Protein AF-A0A183GW35-F1 (afdb_monomer)

Solvent-accessible surface area (backbone atoms only — not comparable to full-atom values): 14503 Å² total; per-residue (Å²): 86,76,44,45,37,74,60,43,56,63,40,66,44,75,84,44,28,64,59,48,47,54,54,52,71,71,39,96,51,74,48,76,40,85,58,52,76,67,54,54,51,52,53,54,51,49,54,45,71,78,42,98,54,90,81,85,90,84,69,95,50,73,76,47,55,62,48,49,54,55,51,47,47,46,52,50,50,30,51,45,52,34,51,54,53,54,50,28,55,52,51,20,58,54,47,36,46,52,58,49,27,64,80,52,72,64,70,80,73,71,47,61,56,74,66,58,56,52,44,42,63,54,61,69,55,44,48,55,43,48,48,45,57,75,66,62,69,94,64,58,69,68,58,49,69,74,38,63,70,54,57,58,53,49,63,68,60,51,86,44,72,68,56,52,52,52,41,48,52,51,20,53,53,50,21,50,51,41,49,53,54,28,50,60,74,47,69,56,61,58,73,42,98,85,68,43,65,59,65,68,56,44,45,25,52,50,32,58,63,52,46,59,58,54,52,50,47,55,54,13,62,75,62,75,41,37,66,64,58,73,67,35,68,65,50,58,47,55,63,48,48,49,59,49,51,52,51,47,48,56,61,64,67,76,102

Structure (mmCIF, N/CA/C/O backbone):
data_AF-A0A183GW35-F1
#
_entry.id   AF-A0A183GW35-F1
#
loop_
_atom_site.group_PDB
_atom_site.id
_atom_site.type_symbol
_atom_site.label_atom_id
_atom_site.label_alt_id
_atom_site.label_comp_id
_atom_site.label_asym_id
_atom_site.label_entity_id
_atom_site.label_seq_id
_atom_site.pdbx_PDB_ins_code
_atom_site.Cartn_x
_atom_site.Cartn_y
_atom_site.Cartn_z
_atom_site.occupancy
_atom_site.B_iso_or_equiv
_atom_site.auth_seq_id
_atom_site.auth_comp_id
_atom_site.auth_asym_id
_atom_site.auth_atom_id
_atom_site.pdbx_PDB_model_num
ATOM 1 N N . MET A 1 1 ? -18.474 -1.286 37.037 1.00 94.31 1 MET A N 1
ATOM 2 C CA . MET A 1 1 ? -19.347 -0.104 37.210 1.00 94.31 1 MET A CA 1
ATOM 3 C C . MET A 1 1 ? -20.686 -0.371 36.542 1.00 94.31 1 MET A C 1
ATOM 5 O O . MET A 1 1 ? -20.688 -0.976 35.479 1.00 94.31 1 MET A O 1
ATOM 9 N N . VAL A 1 2 ? -21.800 0.041 37.147 1.00 95.19 2 VAL A N 1
ATOM 10 C CA . VAL A 1 2 ? -23.140 -0.059 36.544 1.00 95.19 2 VAL A CA 1
ATOM 11 C C . VAL A 1 2 ? -23.776 1.327 36.572 1.00 95.19 2 VAL A C 1
ATOM 13 O O . VAL A 1 2 ? -23.701 1.993 37.601 1.00 95.19 2 VAL A O 1
ATOM 16 N N . ILE A 1 3 ? -24.369 1.768 35.463 1.00 95.25 3 ILE A N 1
ATOM 17 C CA . ILE A 1 3 ? -25.040 3.069 35.359 1.00 95.25 3 ILE A CA 1
ATOM 18 C C . ILE A 1 3 ? -26.341 2.941 34.561 1.00 95.25 3 ILE A C 1
ATOM 20 O O . ILE A 1 3 ? -26.401 2.238 33.554 1.00 95.25 3 ILE A O 1
ATOM 24 N N . ASP A 1 4 ? -27.405 3.593 35.025 1.00 95.00 4 ASP A N 1
ATOM 25 C CA . ASP A 1 4 ? -28.684 3.639 34.311 1.00 95.00 4 ASP A CA 1
ATOM 26 C C . ASP A 1 4 ? -28.697 4.762 33.269 1.00 95.00 4 ASP A C 1
ATOM 28 O O . ASP A 1 4 ? -28.035 5.785 33.442 1.00 95.00 4 ASP A O 1
ATOM 32 N N . GLY A 1 5 ? -29.499 4.605 32.216 1.00 89.12 5 GLY A N 1
ATOM 33 C CA . GLY A 1 5 ? -29.647 5.590 31.148 1.00 89.12 5 GLY A CA 1
ATOM 34 C C . GLY A 1 5 ? -30.047 6.971 31.669 1.00 89.12 5 GLY A C 1
ATOM 35 O O . GLY A 1 5 ? -29.570 7.972 31.144 1.00 89.12 5 GLY A O 1
ATOM 36 N N . LYS A 1 6 ? -30.846 7.059 32.741 1.00 91.94 6 LYS A N 1
ATOM 37 C CA . LYS A 1 6 ? -31.193 8.350 33.361 1.00 91.94 6 LYS A CA 1
ATOM 38 C C . LYS A 1 6 ? -29.984 9.017 34.021 1.00 91.94 6 LYS A C 1
ATOM 40 O O . LYS A 1 6 ? -29.727 10.191 33.784 1.00 91.94 6 LYS A O 1
ATOM 45 N N . SER A 1 7 ? -29.210 8.263 34.801 1.00 92.25 7 SER A N 1
ATOM 46 C CA . SER A 1 7 ? -27.987 8.755 35.451 1.00 92.25 7 SER A CA 1
ATOM 47 C C . SER A 1 7 ? -26.893 9.099 34.440 1.00 92.25 7 SER A C 1
ATOM 49 O O . SER A 1 7 ? -26.128 10.038 34.643 1.00 92.25 7 SER A O 1
ATOM 51 N N . LEU A 1 8 ? -26.845 8.367 33.328 1.00 91.25 8 LEU A N 1
ATOM 52 C CA . LEU A 1 8 ? -25.872 8.569 32.267 1.00 91.25 8 LEU A CA 1
ATOM 53 C C . LEU A 1 8 ? -26.024 9.932 31.576 1.00 91.25 8 LEU A C 1
ATOM 55 O O . LEU A 1 8 ? -25.012 10.517 31.210 1.00 91.25 8 LEU A O 1
ATOM 59 N N . VAL A 1 9 ? -27.245 10.476 31.460 1.00 88.94 9 VAL A N 1
ATOM 60 C CA . VAL A 1 9 ? -27.459 11.843 30.935 1.00 88.94 9 VAL A CA 1
ATOM 61 C C . VAL A 1 9 ? -26.651 12.857 31.739 1.00 88.94 9 VAL A C 1
ATOM 63 O O . VAL A 1 9 ? -25.980 13.708 31.172 1.00 88.94 9 VAL A O 1
ATOM 66 N N . HIS A 1 10 ? -26.667 12.740 33.065 1.00 90.44 10 HIS A N 1
ATOM 67 C CA . HIS A 1 10 ? -25.940 13.659 33.936 1.00 90.44 10 HIS A CA 1
ATOM 68 C C . HIS A 1 10 ? -24.426 13.428 33.892 1.00 90.44 10 HIS A C 1
ATOM 70 O O . HIS A 1 10 ? -23.658 14.376 34.013 1.00 90.44 10 HIS A O 1
ATOM 76 N N . ALA A 1 11 ? -23.994 12.182 33.689 1.00 89.69 11 ALA A N 1
ATOM 77 C CA . ALA A 1 11 ? -22.578 11.838 33.591 1.00 89.69 11 ALA A CA 1
ATOM 78 C C . ALA A 1 11 ? -21.941 12.257 32.251 1.00 89.69 11 ALA A C 1
ATOM 80 O O . ALA A 1 11 ? -20.739 12.502 32.200 1.00 89.69 11 ALA A O 1
ATOM 81 N N . LEU A 1 12 ? -22.728 12.339 31.171 1.00 84.19 12 LEU A N 1
ATOM 82 C CA . LEU A 1 12 ? -22.257 12.704 29.827 1.00 84.19 12 LEU A CA 1
ATOM 83 C C . LEU A 1 12 ? -22.327 14.211 29.524 1.00 84.19 12 LEU A C 1
ATOM 85 O O . LEU A 1 12 ? -21.815 14.643 28.488 1.00 84.19 12 LEU A O 1
ATOM 89 N N . VAL A 1 13 ? -22.920 15.012 30.414 1.00 84.31 13 VAL A N 1
ATOM 90 C CA . VAL A 1 13 ? -23.105 16.461 30.238 1.00 84.31 13 VAL A CA 1
ATOM 91 C C . VAL A 1 13 ? -22.098 17.255 31.077 1.00 84.31 13 VAL A C 1
ATOM 93 O O . VAL A 1 13 ? -21.862 16.959 32.247 1.00 84.31 13 VAL A O 1
ATOM 96 N N . GLY A 1 14 ? -21.532 18.308 30.479 1.00 82.94 14 GLY A N 1
ATOM 97 C CA . GLY A 1 14 ? -20.684 19.284 31.170 1.00 82.94 14 GLY A CA 1
ATOM 98 C C . GLY A 1 14 ? -19.309 18.750 31.588 1.00 82.94 14 GLY A C 1
ATOM 99 O O . GLY A 1 14 ? -18.724 17.893 30.923 1.00 82.94 14 GLY A O 1
ATOM 100 N N . GLU A 1 15 ? -18.788 19.277 32.697 1.00 85.44 15 GLU A N 1
ATOM 101 C CA . GLU A 1 15 ? -17.434 18.992 33.200 1.00 85.44 15 GLU A CA 1
ATOM 102 C C . GLU A 1 15 ? -17.265 17.567 33.745 1.00 85.44 15 GLU A C 1
ATOM 104 O O . GLU A 1 15 ? -16.1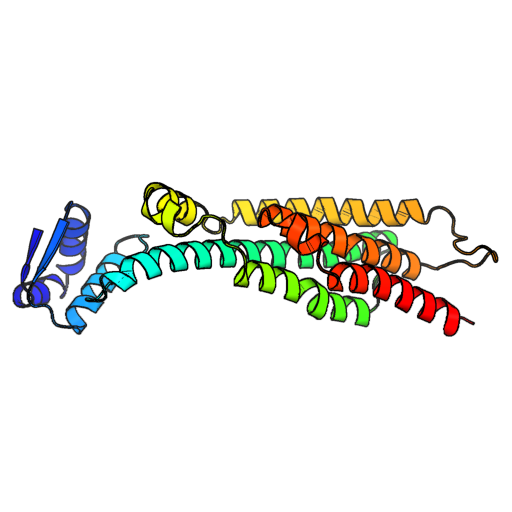46 17.076 33.846 1.00 85.44 15 GLU A O 1
ATOM 109 N N . CYS A 1 16 ? -18.361 16.862 34.041 1.00 85.69 16 CYS A N 1
ATOM 110 C CA . CYS A 1 16 ? -18.335 15.496 34.571 1.00 85.69 16 CYS A CA 1
ATOM 111 C C . CYS A 1 16 ? -17.916 14.445 33.528 1.00 85.69 16 CYS A C 1
ATOM 113 O O . CYS A 1 16 ? -17.430 13.373 33.897 1.00 85.69 16 CYS A O 1
ATOM 115 N N . ARG A 1 17 ? -18.081 14.743 32.232 1.00 88.81 17 ARG A N 1
ATOM 116 C CA . ARG A 1 17 ? -17.827 13.815 31.118 1.00 88.81 17 ARG A CA 1
ATOM 117 C C . ARG A 1 17 ? -16.405 13.222 31.107 1.00 88.81 17 ARG A C 1
ATOM 119 O O . ARG A 1 17 ? -16.296 11.998 31.016 1.00 88.81 17 ARG A O 1
ATOM 126 N N . PRO A 1 18 ? -15.314 14.011 31.206 1.00 88.56 18 PRO A N 1
ATOM 127 C CA . PRO A 1 18 ? -13.958 13.460 31.266 1.00 88.56 18 PRO A CA 1
ATOM 128 C C . PRO A 1 18 ? -13.717 12.594 32.509 1.00 88.56 18 PRO A C 1
ATOM 130 O O . PRO A 1 18 ? -13.170 11.501 32.382 1.00 88.56 18 PRO A O 1
ATOM 133 N N . TYR A 1 19 ? -14.188 13.014 33.688 1.00 91.25 19 TYR A N 1
ATOM 134 C CA . TYR A 1 19 ? -14.026 12.246 34.930 1.00 91.25 19 TYR A CA 1
ATOM 135 C C . TYR A 1 19 ? -14.765 10.907 34.888 1.00 91.25 19 TYR A C 1
ATOM 137 O O . TYR A 1 19 ? -14.223 9.876 35.291 1.00 91.25 19 TYR A O 1
ATOM 145 N N . PHE A 1 20 ? -15.993 10.904 34.361 1.00 92.62 20 PHE A N 1
ATOM 146 C CA . PHE A 1 20 ? -16.753 9.677 34.154 1.00 92.62 20 PHE A CA 1
ATOM 147 C C . PHE A 1 20 ? -16.036 8.738 33.180 1.00 92.62 20 PHE A C 1
ATOM 149 O O . PHE A 1 20 ? -15.934 7.540 33.445 1.00 92.62 20 PHE A O 1
ATOM 156 N N . GLY A 1 21 ? -15.502 9.268 32.078 1.00 90.38 21 GLY A N 1
ATOM 157 C CA . GLY A 1 21 ? -14.771 8.463 31.108 1.00 90.38 21 GLY A CA 1
ATOM 158 C C . GLY A 1 21 ? -13.456 7.892 31.650 1.00 90.38 21 GLY A C 1
ATOM 159 O O . GLY A 1 21 ? -13.177 6.718 31.415 1.00 90.38 21 GLY A O 1
ATOM 160 N N . GLU A 1 22 ? -12.688 8.644 32.443 1.00 91.69 22 GLU A N 1
ATOM 161 C CA . GLU A 1 22 ? -11.504 8.106 33.130 1.00 91.69 22 GLU A CA 1
ATOM 162 C C . GLU A 1 22 ? -11.864 6.996 34.121 1.00 91.69 22 GLU A C 1
ATOM 164 O O . GLU A 1 22 ? -11.213 5.948 34.152 1.00 91.69 22 GLU A O 1
ATOM 169 N N . LEU A 1 23 ? -12.921 7.193 34.914 1.00 92.62 23 LEU A N 1
ATOM 170 C CA . LEU A 1 23 ? -13.410 6.173 35.836 1.00 92.62 23 LEU A CA 1
ATOM 171 C C . LEU A 1 23 ? -13.856 4.915 35.076 1.00 92.62 23 LEU A C 1
ATOM 173 O O . LEU A 1 23 ? -13.536 3.798 35.488 1.00 92.62 23 LEU A O 1
ATOM 177 N N . ALA A 1 24 ? -14.547 5.091 33.947 1.00 92.00 24 ALA A N 1
ATOM 178 C CA . ALA A 1 24 ? -14.975 4.003 33.076 1.00 92.00 24 ALA A CA 1
ATOM 179 C C . ALA A 1 24 ? -13.783 3.221 32.502 1.00 92.00 24 ALA A C 1
ATOM 181 O O . ALA A 1 24 ? -13.814 1.993 32.517 1.00 92.00 24 ALA A O 1
ATOM 182 N N . LEU A 1 25 ? -12.723 3.908 32.059 1.00 90.12 25 LEU A N 1
ATOM 183 C CA . LEU A 1 25 ? -11.511 3.292 31.502 1.00 90.12 25 LEU A CA 1
ATOM 184 C C . LEU A 1 25 ? -10.675 2.540 32.548 1.00 90.12 25 LEU A C 1
ATOM 186 O O . LEU A 1 25 ? -9.994 1.574 32.211 1.00 90.12 25 LEU A O 1
ATOM 190 N N . ARG A 1 26 ? -10.739 2.941 33.823 1.00 92.19 26 ARG A N 1
ATOM 191 C CA . ARG A 1 26 ? -10.091 2.212 34.930 1.00 92.19 26 ARG A CA 1
ATOM 192 C C . ARG A 1 26 ? -10.879 0.979 35.374 1.00 92.19 26 ARG A C 1
ATOM 194 O O . ARG A 1 26 ? -10.327 0.091 36.023 1.00 92.19 26 ARG A O 1
ATOM 201 N N . CYS A 1 27 ? -12.171 0.912 35.059 1.00 92.81 27 CYS A N 1
ATOM 202 C CA . CYS A 1 27 ? -13.009 -0.223 35.417 1.00 92.81 27 CYS A CA 1
ATOM 203 C C . CYS A 1 27 ? -12.741 -1.420 34.497 1.00 92.81 27 CYS A C 1
ATOM 205 O O . CYS A 1 27 ? -12.774 -1.302 33.278 1.00 92.81 27 CYS A O 1
ATOM 207 N N . ARG A 1 28 ? -12.609 -2.621 35.076 1.00 92.56 28 ARG A N 1
ATOM 208 C CA . ARG A 1 28 ? -12.498 -3.872 34.299 1.00 92.56 28 ARG A CA 1
ATOM 209 C C . ARG A 1 28 ? -13.748 -4.170 33.455 1.00 92.56 28 ARG A C 1
ATOM 211 O O . ARG A 1 28 ? -13.646 -4.823 32.424 1.00 92.56 28 ARG A O 1
ATOM 218 N N . ALA A 1 29 ? -14.920 -3.725 33.912 1.00 93.19 29 ALA A N 1
ATOM 219 C CA . ALA A 1 29 ? -16.188 -3.849 33.198 1.00 93.19 29 ALA A CA 1
ATOM 220 C C . ALA A 1 29 ? -17.136 -2.692 33.556 1.00 93.19 29 ALA A C 1
ATOM 222 O O . ALA A 1 29 ? -17.233 -2.286 34.725 1.00 93.19 29 ALA A O 1
ATOM 223 N N . VAL A 1 30 ? -17.866 -2.194 32.556 1.00 93.69 30 VAL A N 1
ATOM 224 C CA . VAL A 1 30 ? -18.886 -1.146 32.690 1.00 93.69 30 VAL A CA 1
ATOM 225 C C . VAL A 1 30 ? -20.177 -1.627 32.037 1.00 93.69 30 VAL A C 1
ATOM 227 O O . VAL A 1 30 ? -20.160 -2.070 30.893 1.00 93.69 30 VAL A O 1
ATOM 230 N N . VAL A 1 31 ? -21.291 -1.543 32.760 1.00 93.81 31 VAL A N 1
ATOM 231 C CA . VAL A 1 31 ? -22.620 -1.921 32.272 1.00 93.81 31 VAL A CA 1
ATOM 232 C C . VAL A 1 31 ? -23.506 -0.685 32.278 1.00 93.81 31 VAL A C 1
ATOM 234 O O . VAL A 1 31 ? -23.753 -0.101 33.332 1.00 93.81 31 VAL A O 1
ATOM 237 N N . CYS A 1 32 ? -23.993 -0.296 31.106 1.00 90.88 32 CYS A N 1
ATOM 238 C CA . CYS A 1 32 ? -24.949 0.794 30.973 1.00 90.88 32 CYS A CA 1
ATOM 239 C C . CYS A 1 32 ? -26.328 0.221 30.629 1.00 90.88 32 CYS A C 1
ATOM 241 O O . CYS A 1 32 ? -26.510 -0.385 29.570 1.00 90.88 32 CYS A O 1
ATOM 243 N N . CYS A 1 33 ? -27.300 0.403 31.516 1.00 91.88 33 CYS A N 1
ATOM 244 C CA . CYS A 1 33 ? -28.637 -0.176 31.394 1.00 91.88 33 CYS A CA 1
ATOM 245 C C . CYS A 1 33 ? -29.641 0.841 30.833 1.00 91.88 33 CYS A C 1
ATOM 247 O O . CYS A 1 33 ? -29.481 2.041 31.026 1.00 91.88 33 CYS A O 1
ATOM 249 N N . ARG A 1 34 ? -30.693 0.359 30.152 1.00 90.06 34 ARG A N 1
ATOM 250 C CA . ARG A 1 34 ? -31.819 1.174 29.632 1.00 90.06 34 ARG A CA 1
ATOM 251 C C . ARG A 1 34 ? -31.400 2.405 28.806 1.00 90.06 34 ARG A C 1
ATOM 253 O O . ARG A 1 34 ? -32.058 3.441 28.853 1.00 90.06 34 ARG A O 1
ATOM 260 N N . MET A 1 35 ? -30.307 2.294 28.053 1.00 83.88 35 MET A N 1
ATOM 261 C CA . MET A 1 35 ? -29.808 3.391 27.222 1.00 83.88 35 MET A CA 1
ATOM 262 C C . MET A 1 35 ? -30.642 3.590 25.956 1.00 83.88 35 MET A C 1
ATOM 264 O O . MET A 1 35 ? -30.976 2.620 25.268 1.00 83.88 35 MET A O 1
ATOM 268 N N . SER A 1 36 ? -30.873 4.850 25.588 1.00 79.19 36 SER A N 1
ATOM 269 C CA . SER A 1 36 ? -31.367 5.204 24.257 1.00 79.19 36 SER A CA 1
ATOM 270 C C . SER A 1 36 ? -30.275 5.004 23.187 1.00 79.19 36 SER A C 1
ATOM 272 O O . SER A 1 36 ? -29.081 5.015 23.508 1.00 79.19 36 SER A O 1
ATOM 274 N N . PRO A 1 37 ? -30.637 4.842 21.899 1.00 72.25 37 PRO A N 1
ATOM 275 C CA . PRO A 1 37 ? -29.657 4.756 20.813 1.00 72.25 37 PR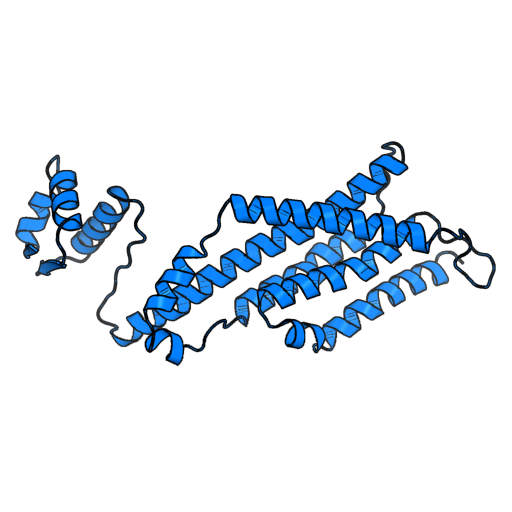O A CA 1
ATOM 276 C C . PRO A 1 37 ? -28.679 5.940 20.776 1.00 72.25 37 PRO A C 1
ATOM 278 O O . PRO A 1 37 ? -27.486 5.739 20.562 1.00 72.25 37 PRO A O 1
ATOM 281 N N . MET A 1 38 ? -29.158 7.156 21.067 1.00 68.19 38 MET A N 1
ATOM 282 C CA . MET A 1 38 ? -28.316 8.357 21.142 1.00 68.19 38 MET A CA 1
ATOM 283 C C . MET A 1 38 ? -27.285 8.266 22.273 1.00 68.19 38 MET A C 1
ATOM 285 O O . MET A 1 38 ? -26.108 8.527 22.053 1.00 68.19 38 MET A O 1
ATOM 289 N N . GLN A 1 39 ? -27.690 7.801 23.457 1.00 78.19 39 GLN A N 1
ATOM 290 C CA . GLN A 1 39 ? -26.775 7.636 24.592 1.00 78.19 39 GLN A CA 1
ATOM 291 C C . GLN A 1 39 ? -25.682 6.600 24.316 1.00 78.19 39 GLN A C 1
ATOM 293 O O . GLN A 1 39 ? -24.533 6.792 24.708 1.00 78.19 39 GLN A O 1
ATOM 298 N N . LYS A 1 40 ? -26.007 5.516 23.596 1.00 80.50 40 LYS A N 1
ATOM 299 C CA . LYS A 1 40 ? -25.004 4.532 23.156 1.00 80.50 40 LYS A CA 1
ATOM 300 C C . LYS A 1 40 ? -23.932 5.188 22.278 1.00 80.50 40 LYS A C 1
ATOM 302 O O . LYS A 1 40 ? -22.747 4.943 22.492 1.00 80.50 40 LYS A O 1
ATOM 307 N N . ALA A 1 41 ? -24.338 6.033 21.327 1.00 73.06 41 ALA A N 1
ATOM 308 C CA . ALA A 1 41 ? -23.413 6.747 20.449 1.00 73.06 41 ALA A CA 1
ATOM 309 C C . ALA A 1 41 ? -22.517 7.732 21.224 1.00 73.06 41 ALA A C 1
ATOM 311 O O . ALA A 1 41 ? -21.309 7.765 20.995 1.00 73.06 41 ALA A O 1
ATOM 312 N N . GLU A 1 42 ? -23.072 8.470 22.188 1.00 80.25 42 GLU A N 1
ATOM 313 C CA . GLU A 1 42 ? -22.300 9.419 23.001 1.00 80.25 42 GLU A CA 1
ATOM 314 C C . GLU A 1 42 ? -21.254 8.744 23.897 1.00 80.25 42 GLU A C 1
ATOM 316 O O . GLU A 1 42 ? -20.149 9.272 24.057 1.00 80.25 42 GLU A O 1
ATOM 321 N N . VAL A 1 43 ? -21.564 7.566 24.452 1.00 86.06 43 VAL A N 1
ATOM 322 C CA . VAL A 1 43 ? -20.596 6.768 25.224 1.00 86.06 43 VAL A CA 1
ATOM 323 C C . VAL A 1 43 ? -19.441 6.320 24.330 1.00 86.06 43 VAL A C 1
ATOM 325 O O . VAL A 1 43 ? -18.280 6.476 24.706 1.00 86.06 43 VAL A O 1
ATOM 328 N N . VAL A 1 44 ? -19.742 5.808 23.133 1.00 83.50 44 VAL A N 1
ATOM 329 C CA . VAL A 1 44 ? -18.722 5.396 22.154 1.00 83.50 44 VAL A CA 1
ATOM 330 C C . VAL A 1 44 ? -17.831 6.578 21.772 1.00 83.50 44 VAL A C 1
ATOM 332 O O . VAL A 1 44 ? -16.606 6.458 21.756 1.00 83.50 44 VAL A O 1
ATOM 335 N N . GLU A 1 45 ? -18.429 7.741 21.516 1.00 81.50 45 GLU A N 1
ATOM 336 C CA . GLU A 1 45 ? -17.694 8.959 21.185 1.00 81.50 45 GLU A CA 1
ATOM 337 C C . GLU A 1 45 ? -16.814 9.443 22.347 1.00 81.50 45 GLU A C 1
ATOM 339 O O . GLU A 1 45 ? -15.666 9.831 22.130 1.00 81.50 45 GLU A O 1
ATOM 344 N N . MET A 1 46 ? -17.323 9.398 23.583 1.00 86.25 46 MET A N 1
ATOM 345 C CA . MET A 1 46 ? -16.570 9.765 24.784 1.00 86.25 46 MET A CA 1
ATOM 346 C C . MET A 1 46 ? -15.321 8.890 24.948 1.00 86.25 46 MET A C 1
ATOM 348 O O . MET A 1 46 ? -14.229 9.423 25.139 1.00 86.25 46 MET A O 1
ATOM 352 N N . VAL A 1 47 ? -15.461 7.566 24.820 1.00 86.31 47 VAL A N 1
ATOM 353 C CA . VAL A 1 47 ? -14.330 6.627 24.928 1.00 86.31 47 VAL A CA 1
ATOM 354 C C . VAL A 1 47 ? -13.308 6.871 23.816 1.00 86.31 47 VAL A C 1
ATOM 356 O O . VAL A 1 47 ? -12.107 6.847 24.073 1.00 86.31 47 VAL A O 1
ATOM 359 N N . ARG A 1 48 ? -13.768 7.179 22.595 1.00 81.75 48 ARG A N 1
ATOM 360 C CA . ARG A 1 48 ? -12.886 7.503 21.464 1.00 81.75 48 ARG A CA 1
ATOM 361 C C . ARG A 1 48 ? -12.114 8.812 21.663 1.00 81.75 48 ARG A C 1
ATOM 363 O O . ARG A 1 48 ? -11.016 8.944 21.142 1.00 81.75 48 ARG A O 1
ATOM 370 N N . LYS A 1 49 ? -12.688 9.799 22.360 1.00 80.81 49 LYS A N 1
ATOM 371 C CA . LYS A 1 49 ? -12.035 11.099 22.606 1.00 80.81 49 LYS A CA 1
ATOM 372 C C . LYS A 1 49 ? -11.026 11.059 23.752 1.00 80.81 49 LYS A C 1
ATOM 374 O O . LYS A 1 49 ? -10.047 11.792 23.704 1.00 80.81 49 LYS A O 1
ATOM 379 N N . LEU A 1 50 ? -11.265 10.236 24.772 1.00 83.38 50 LEU A N 1
ATOM 380 C CA . LEU A 1 50 ? -10.420 10.180 25.971 1.00 83.38 50 LEU A CA 1
ATOM 381 C C . LEU A 1 50 ? -9.196 9.263 25.832 1.00 83.38 50 LEU A C 1
ATOM 383 O O . LEU A 1 50 ? -8.320 9.298 26.690 1.00 83.38 50 LEU A O 1
ATOM 387 N N . GLY A 1 51 ? -9.098 8.463 24.766 1.00 70.88 51 GLY A N 1
ATOM 388 C CA . GLY A 1 51 ? -7.939 7.602 24.535 1.00 70.88 51 GLY A CA 1
ATOM 389 C C . GLY A 1 51 ? -7.691 7.299 23.062 1.00 70.88 51 GLY A C 1
ATOM 390 O O . GLY A 1 51 ? -8.562 7.461 22.216 1.00 70.88 51 GLY A O 1
ATOM 391 N N . SER A 1 52 ? -6.501 6.788 22.749 1.00 67.00 52 SER A N 1
ATOM 392 C CA . SER A 1 52 ? -6.117 6.303 21.414 1.00 67.00 52 SER A CA 1
ATOM 393 C C . SER A 1 52 ? -6.602 4.869 21.146 1.00 67.00 52 SER A C 1
ATOM 395 O O . SER A 1 52 ? -5.932 4.070 20.489 1.00 67.00 52 SER A O 1
ATOM 397 N N . HIS A 1 53 ? -7.765 4.513 21.690 1.00 73.00 53 HIS A N 1
ATOM 398 C CA . HIS A 1 53 ? -8.324 3.170 21.590 1.00 73.00 53 HIS A CA 1
ATOM 399 C C . HIS A 1 53 ? -9.249 3.048 20.377 1.00 73.00 53 HIS A C 1
ATOM 401 O O . HIS A 1 53 ? -10.071 3.921 20.102 1.00 73.00 53 HIS A O 1
ATOM 407 N N . VAL A 1 54 ? -9.156 1.919 19.674 1.00 70.69 54 VAL A N 1
ATOM 408 C CA . VAL A 1 54 ? -10.134 1.545 18.647 1.00 70.69 54 VAL A CA 1
ATOM 409 C C . VAL A 1 54 ? -11.397 1.049 19.357 1.00 70.69 54 VAL A C 1
ATOM 411 O O . VAL A 1 54 ? -11.366 0.014 20.020 1.00 70.69 54 VAL A O 1
ATOM 414 N N . VAL A 1 55 ? -12.499 1.797 19.245 1.00 74.88 55 VAL A N 1
ATOM 415 C CA . VAL A 1 55 ? -13.783 1.483 19.898 1.00 74.88 55 VAL A CA 1
ATOM 416 C C . VAL A 1 55 ? -14.704 0.754 18.921 1.00 74.88 55 VAL A C 1
ATOM 418 O O . VAL A 1 55 ? -14.941 1.236 17.816 1.00 74.88 55 VAL A O 1
ATOM 421 N N . MET A 1 56 ? -15.248 -0.389 19.339 1.00 75.50 56 MET A N 1
ATOM 422 C CA . MET A 1 56 ? -16.225 -1.174 18.580 1.00 75.50 56 MET A CA 1
ATOM 423 C C . MET A 1 56 ? -17.572 -1.158 19.312 1.00 75.50 56 MET A C 1
ATOM 425 O O . MET A 1 56 ? -17.628 -1.447 20.505 1.00 75.50 56 MET A O 1
ATOM 429 N N . ALA A 1 57 ? -18.652 -0.834 18.601 1.00 73.62 57 ALA A N 1
ATOM 430 C CA . ALA A 1 57 ? -20.021 -0.909 19.109 1.00 73.62 57 ALA A CA 1
ATOM 431 C C . ALA A 1 57 ? -20.740 -2.090 18.446 1.00 73.62 57 ALA A C 1
ATOM 433 O O . ALA A 1 57 ? -20.749 -2.176 17.220 1.00 73.62 57 ALA A O 1
ATOM 434 N N . VAL A 1 58 ? -21.333 -2.989 19.240 1.00 73.06 58 VAL A N 1
ATOM 435 C CA . VAL A 1 58 ? -22.005 -4.197 18.733 1.00 73.06 58 VAL A CA 1
ATOM 436 C C . VAL A 1 58 ? -23.451 -4.278 19.245 1.00 73.06 58 VAL A C 1
ATOM 438 O O . VAL A 1 58 ? -23.702 -4.039 20.427 1.00 73.06 58 VAL A O 1
ATOM 441 N N . GLY A 1 59 ? -24.394 -4.565 18.339 1.00 70.69 59 GLY A N 1
ATOM 442 C CA . GLY A 1 59 ? -25.813 -4.863 18.606 1.00 70.69 59 GLY A CA 1
ATOM 443 C C . GLY A 1 59 ? -26.104 -6.370 18.567 1.00 70.69 59 GLY A C 1
ATOM 444 O O . GLY A 1 59 ? -25.188 -7.150 18.344 1.00 70.69 59 GLY A O 1
ATOM 445 N N . ASP A 1 60 ? -27.352 -6.788 18.797 1.00 63.91 60 ASP A N 1
ATOM 446 C CA . ASP A 1 60 ? -27.789 -8.167 19.122 1.00 63.91 60 ASP A CA 1
ATOM 447 C C . ASP A 1 60 ? -27.603 -9.253 18.040 1.00 63.91 60 ASP A C 1
ATOM 449 O O . ASP A 1 60 ? -28.053 -10.386 18.205 1.00 63.91 60 ASP A O 1
ATOM 453 N N . GLY A 1 61 ? -26.833 -8.976 16.995 1.00 53.78 61 GLY A N 1
ATOM 454 C CA . GLY A 1 61 ? -26.265 -9.997 16.127 1.00 53.78 61 GLY A CA 1
ATOM 455 C C . GLY A 1 61 ? -25.078 -10.694 16.794 1.00 53.78 61 GLY A C 1
ATOM 456 O O . GLY A 1 61 ? -23.926 -10.423 16.466 1.00 53.78 61 GLY A O 1
ATOM 457 N N . ALA A 1 62 ? -25.316 -11.610 17.739 1.00 47.81 62 ALA A N 1
ATOM 458 C CA . ALA A 1 62 ? -24.239 -12.377 18.387 1.00 47.81 62 ALA A CA 1
ATOM 459 C C . ALA A 1 62 ? -23.387 -13.190 17.382 1.00 47.81 62 ALA A C 1
ATOM 461 O O . ALA A 1 62 ? -22.196 -13.405 17.609 1.00 47.81 62 ALA A O 1
ATOM 462 N N . ASN A 1 63 ? -23.973 -13.564 16.238 1.00 52.03 63 ASN A N 1
ATOM 463 C CA . ASN A 1 63 ? -23.272 -14.197 15.116 1.00 52.03 63 ASN A CA 1
ATOM 464 C C . ASN A 1 63 ? -22.452 -13.200 14.270 1.00 52.03 63 ASN A C 1
ATOM 466 O O . ASN A 1 63 ? -21.492 -13.600 13.612 1.00 52.03 63 ASN A O 1
ATOM 470 N N . ASP A 1 64 ? -22.763 -11.902 14.336 1.00 53.62 64 ASP A N 1
ATOM 471 C CA . ASP A 1 64 ? -22.060 -10.853 13.593 1.00 53.62 64 ASP A CA 1
ATOM 472 C C . ASP A 1 64 ? -20.784 -10.395 14.307 1.00 53.62 64 ASP A C 1
ATOM 474 O O . ASP A 1 64 ? -19.855 -9.938 13.652 1.00 53.62 64 ASP A O 1
ATOM 478 N N . VAL A 1 65 ? -20.674 -10.560 15.632 1.00 55.94 65 VAL A N 1
ATOM 479 C CA . VAL A 1 65 ? -19.481 -10.154 16.410 1.00 55.94 65 VAL A CA 1
ATOM 480 C C . VAL A 1 65 ? -18.232 -10.899 15.930 1.00 55.94 65 VAL A C 1
ATOM 482 O O . VAL A 1 65 ? -17.209 -10.285 15.623 1.00 55.94 65 VAL A O 1
ATOM 485 N N . ALA A 1 66 ? -18.330 -12.228 15.845 1.00 54.16 66 ALA A N 1
ATOM 486 C CA . ALA A 1 66 ? -17.261 -13.097 15.364 1.00 54.16 66 ALA A CA 1
ATOM 487 C C . ALA A 1 66 ? -16.904 -12.763 13.912 1.00 54.16 66 ALA A C 1
ATOM 489 O O . ALA A 1 66 ? -15.732 -12.622 13.560 1.00 54.16 66 ALA A O 1
ATOM 490 N N . MET A 1 67 ? -17.930 -12.559 13.082 1.00 56.66 67 MET A N 1
ATOM 491 C CA . MET A 1 67 ? -17.766 -12.186 11.685 1.00 56.66 67 MET A CA 1
ATOM 492 C C . MET A 1 67 ? -17.052 -10.833 11.547 1.00 56.66 67 MET A C 1
ATOM 494 O O . MET A 1 67 ? -16.085 -10.741 10.798 1.00 56.66 67 MET A O 1
ATOM 498 N N . ILE A 1 68 ? -17.451 -9.806 12.297 1.00 63.06 68 ILE A N 1
ATOM 499 C CA . ILE A 1 68 ? -16.871 -8.457 12.249 1.00 63.06 68 ILE A CA 1
ATOM 500 C C . ILE A 1 68 ? -15.426 -8.450 12.748 1.00 63.06 68 ILE A C 1
ATOM 502 O O . ILE A 1 68 ? -14.587 -7.776 12.155 1.00 63.06 68 ILE A O 1
ATOM 506 N N . GLN A 1 69 ? -15.096 -9.202 13.800 1.00 64.44 69 GLN A N 1
ATOM 507 C CA . GLN A 1 69 ? -13.713 -9.305 14.277 1.00 64.44 69 GLN A CA 1
ATOM 508 C C . GLN A 1 69 ? -12.822 -9.981 13.235 1.00 64.44 69 GLN A C 1
ATOM 510 O O . GLN A 1 69 ? -11.758 -9.466 12.892 1.00 64.44 69 GLN A O 1
ATOM 515 N N . VAL A 1 70 ? -13.287 -11.098 12.675 1.00 64.38 70 VAL A N 1
ATOM 516 C CA . VAL A 1 70 ? -12.536 -11.855 11.674 1.00 64.38 70 VAL A CA 1
ATOM 517 C C . VAL A 1 70 ? -12.322 -11.031 10.405 1.00 64.38 70 VAL A C 1
ATOM 519 O O . VAL A 1 70 ? -11.189 -10.817 9.974 1.00 64.38 70 VAL A O 1
ATOM 522 N N . HIS A 1 71 ? -13.406 -10.501 9.840 1.00 69.56 71 HIS A N 1
ATOM 523 C CA . HIS A 1 71 ? -13.361 -9.738 8.597 1.00 69.56 71 HIS A CA 1
ATOM 524 C C . HIS A 1 71 ? -12.707 -8.369 8.789 1.00 69.56 71 HIS A C 1
ATOM 526 O O . HIS A 1 71 ? -12.014 -7.899 7.891 1.00 69.56 71 HIS A O 1
ATOM 532 N N . GLY A 1 72 ? -12.866 -7.742 9.957 1.00 71.94 72 GLY A N 1
ATOM 533 C CA . GLY A 1 72 ? -12.224 -6.475 10.296 1.00 71.94 72 GLY A CA 1
ATOM 534 C C . GLY A 1 72 ? -10.704 -6.597 10.382 1.00 71.94 72 GLY A C 1
ATOM 535 O O . GLY A 1 72 ? -9.998 -5.782 9.787 1.00 71.94 72 GLY A O 1
ATOM 536 N N . ALA A 1 73 ? -10.191 -7.641 11.046 1.00 72.19 73 ALA A N 1
ATOM 537 C CA . ALA A 1 73 ? -8.753 -7.913 11.096 1.00 72.19 73 ALA A CA 1
ATOM 538 C C . ALA A 1 73 ? -8.177 -8.202 9.705 1.00 72.19 73 ALA A C 1
ATOM 540 O O . ALA A 1 73 ? -7.145 -7.638 9.341 1.00 72.19 73 ALA A O 1
ATOM 541 N N . TRP A 1 74 ? -8.862 -9.029 8.908 1.00 73.44 74 TRP A N 1
ATOM 542 C CA . TRP A 1 74 ? -8.442 -9.327 7.538 1.00 73.44 74 TRP A CA 1
ATOM 543 C C . TRP A 1 74 ? -8.444 -8.085 6.653 1.00 73.44 74 TRP A C 1
ATOM 545 O O . TRP A 1 74 ? -7.469 -7.832 5.953 1.00 73.44 74 TRP A O 1
ATOM 555 N N . ASN A 1 75 ? -9.510 -7.284 6.695 1.00 75.69 75 ASN A N 1
ATOM 556 C CA . ASN A 1 75 ? -9.618 -6.081 5.878 1.00 75.69 75 ASN A CA 1
ATOM 557 C C . ASN A 1 75 ? -8.541 -5.049 6.236 1.00 75.69 75 ASN A C 1
ATOM 559 O O . ASN A 1 75 ? -7.965 -4.415 5.351 1.00 75.69 75 ASN A O 1
ATOM 563 N N . HIS A 1 76 ? -8.235 -4.907 7.526 1.00 77.88 76 HIS A N 1
ATOM 564 C CA . HIS A 1 76 ? -7.166 -4.032 7.985 1.00 77.88 76 HIS A CA 1
ATOM 565 C C . HIS A 1 76 ? -5.788 -4.501 7.490 1.00 77.88 76 HIS A C 1
ATOM 567 O O . HIS A 1 76 ? -5.069 -3.719 6.873 1.00 77.88 76 HIS A O 1
ATOM 573 N N . ASP A 1 77 ? -5.443 -5.779 7.679 1.00 77.31 77 ASP A N 1
ATOM 574 C CA . ASP A 1 77 ? -4.169 -6.356 7.217 1.00 77.31 77 ASP A CA 1
ATOM 575 C C . ASP A 1 77 ? -3.997 -6.231 5.691 1.00 77.31 77 ASP A C 1
ATOM 577 O O . ASP A 1 77 ? -2.953 -5.789 5.204 1.00 77.31 77 ASP A O 1
ATOM 581 N N . ARG A 1 78 ? -5.063 -6.506 4.930 1.00 77.88 78 ARG A N 1
ATOM 582 C CA . ARG A 1 78 ? -5.101 -6.331 3.470 1.00 77.88 78 ARG A CA 1
ATOM 583 C C . ARG A 1 78 ? -4.883 -4.884 3.055 1.00 77.88 78 ARG A C 1
ATOM 585 O O . ARG A 1 78 ? -4.077 -4.621 2.167 1.00 77.88 78 ARG A O 1
ATOM 592 N N . SER A 1 79 ? -5.570 -3.944 3.705 1.00 78.25 79 SER A N 1
ATOM 593 C CA . SER A 1 79 ? -5.460 -2.518 3.381 1.00 78.25 79 SER A CA 1
ATOM 594 C C . SER A 1 79 ? -4.028 -2.021 3.567 1.00 78.25 79 SER A C 1
ATOM 596 O O . SER A 1 79 ? -3.493 -1.341 2.693 1.00 78.25 79 SER A O 1
ATOM 598 N N . VAL A 1 80 ? -3.371 -2.420 4.660 1.00 79.38 80 VAL A N 1
ATOM 599 C CA . VAL A 1 80 ? -1.975 -2.050 4.934 1.00 79.38 80 VAL A CA 1
ATOM 600 C C . VAL A 1 80 ? -1.032 -2.599 3.857 1.00 79.38 80 VAL A C 1
ATOM 602 O O . VAL A 1 80 ? -0.233 -1.840 3.306 1.00 79.38 80 VAL A O 1
ATOM 605 N N . LYS A 1 81 ? -1.148 -3.884 3.494 1.00 78.06 81 LYS A N 1
ATOM 606 C CA . LYS A 1 81 ? -0.324 -4.508 2.440 1.00 78.06 81 LYS A CA 1
ATOM 607 C C . LYS A 1 81 ? -0.530 -3.851 1.075 1.00 78.06 81 LYS A C 1
ATOM 609 O O . LYS A 1 81 ? 0.442 -3.547 0.386 1.00 78.06 81 LYS A O 1
ATOM 614 N N . VAL A 1 82 ? -1.785 -3.594 0.701 1.00 78.06 82 VAL A N 1
ATOM 615 C CA . VAL A 1 82 ? -2.158 -2.932 -0.558 1.00 78.06 82 VAL A CA 1
ATOM 616 C C . VAL A 1 82 ? -1.532 -1.545 -0.656 1.00 78.06 82 VAL A C 1
ATOM 618 O O . VAL A 1 82 ? -0.945 -1.213 -1.687 1.00 78.06 82 VAL A O 1
ATOM 621 N N . ILE A 1 83 ? -1.605 -0.755 0.417 1.00 80.56 83 ILE A N 1
ATOM 622 C CA . ILE A 1 83 ? -1.020 0.588 0.470 1.00 80.56 83 ILE A CA 1
ATOM 623 C C . ILE A 1 83 ? 0.504 0.513 0.317 1.00 80.56 83 ILE A C 1
ATOM 625 O O . ILE A 1 83 ? 1.061 1.168 -0.566 1.00 80.56 83 ILE A O 1
ATOM 629 N N . LEU A 1 84 ? 1.178 -0.310 1.127 1.00 80.44 84 LEU A N 1
ATOM 630 C CA . LEU A 1 84 ? 2.642 -0.428 1.122 1.00 80.44 84 LEU A CA 1
ATOM 631 C C . LEU A 1 84 ? 3.177 -0.916 -0.228 1.00 80.44 84 LEU A C 1
ATOM 633 O O . LEU A 1 84 ? 4.095 -0.310 -0.783 1.00 80.44 84 LEU A O 1
ATOM 637 N N . TYR A 1 85 ? 2.556 -1.947 -0.802 1.00 79.94 85 TYR A N 1
ATOM 638 C CA . TYR A 1 85 ? 2.908 -2.449 -2.128 1.00 79.94 85 TYR A CA 1
ATOM 639 C C . TYR A 1 85 ? 2.675 -1.399 -3.224 1.00 79.94 85 TYR A C 1
ATOM 641 O O . TYR A 1 85 ? 3.493 -1.250 -4.136 1.00 79.94 85 TYR A O 1
ATOM 649 N N . SER A 1 86 ? 1.578 -0.638 -3.132 1.00 79.38 86 SER A N 1
ATOM 650 C CA . SER A 1 86 ? 1.257 0.402 -4.109 1.00 79.38 86 SER A CA 1
ATOM 651 C C . SER A 1 86 ? 2.260 1.556 -4.101 1.00 79.38 86 SER A C 1
ATOM 653 O O . SER A 1 86 ? 2.626 2.054 -5.163 1.00 79.38 86 SER A O 1
ATOM 655 N N . PHE A 1 87 ? 2.750 1.955 -2.927 1.00 82.81 87 PHE A N 1
ATOM 656 C CA . PHE A 1 87 ? 3.818 2.947 -2.838 1.00 82.81 87 PHE A CA 1
ATOM 657 C C . PHE A 1 87 ? 5.152 2.398 -3.338 1.00 82.81 87 PHE A C 1
ATOM 659 O O . PHE A 1 87 ? 5.790 3.036 -4.171 1.00 82.81 87 PHE A O 1
ATOM 666 N N . TYR A 1 88 ? 5.538 1.199 -2.896 1.00 85.25 88 TYR A N 1
ATOM 667 C CA . TYR A 1 88 ? 6.786 0.551 -3.301 1.00 85.25 88 TYR A CA 1
ATOM 668 C C . TYR A 1 88 ? 6.941 0.479 -4.831 1.00 85.25 88 TYR A C 1
ATOM 670 O O . TYR A 1 88 ? 7.951 0.932 -5.370 1.00 85.25 88 TYR A O 1
ATOM 678 N N . LYS A 1 89 ? 5.927 -0.033 -5.545 1.00 80.38 89 LYS A N 1
ATOM 679 C CA . LYS A 1 89 ? 5.992 -0.228 -7.005 1.00 80.38 89 LYS A CA 1
ATOM 680 C C . LYS A 1 89 ? 6.118 1.107 -7.756 1.00 80.38 89 LYS A C 1
ATOM 682 O O . LYS A 1 89 ? 6.917 1.226 -8.677 1.00 80.38 89 LYS A O 1
ATOM 687 N N . ASN A 1 90 ? 5.367 2.128 -7.338 1.00 84.19 90 ASN A N 1
ATOM 688 C CA . ASN A 1 90 ? 5.354 3.424 -8.009 1.00 84.19 90 ASN A CA 1
ATOM 689 C C . ASN A 1 90 ? 6.682 4.146 -7.783 1.00 84.19 90 ASN A C 1
ATOM 691 O O . ASN A 1 90 ? 7.271 4.660 -8.727 1.00 84.19 90 ASN A O 1
ATOM 695 N N . ILE A 1 91 ? 7.192 4.119 -6.548 1.00 88.12 91 ILE A N 1
ATOM 696 C CA . ILE A 1 91 ? 8.501 4.686 -6.217 1.00 88.12 91 ILE A CA 1
ATOM 697 C C . ILE A 1 91 ? 9.596 3.980 -7.018 1.00 88.12 91 ILE A C 1
ATOM 699 O O . ILE A 1 91 ? 10.423 4.652 -7.621 1.00 88.12 91 ILE A O 1
ATOM 703 N N . CYS A 1 92 ? 9.578 2.648 -7.098 1.00 87.50 92 CYS A N 1
ATOM 704 C CA . CYS A 1 92 ? 10.567 1.902 -7.873 1.00 87.50 92 CYS A CA 1
ATOM 705 C C . CYS A 1 92 ? 10.564 2.302 -9.360 1.00 87.50 92 CYS A C 1
ATOM 707 O O . CYS A 1 92 ? 11.636 2.538 -9.911 1.00 87.50 92 CYS A O 1
ATOM 709 N N . LEU A 1 93 ? 9.388 2.428 -9.993 1.00 85.44 93 LEU A N 1
ATOM 710 C CA . LEU A 1 93 ? 9.271 2.837 -11.400 1.00 85.44 93 LEU A CA 1
ATOM 711 C C . LEU A 1 93 ? 9.882 4.230 -11.638 1.00 85.44 93 LEU A C 1
ATOM 713 O O . LEU A 1 93 ? 10.728 4.385 -12.515 1.00 85.44 93 LEU A O 1
ATOM 717 N N . TYR A 1 94 ? 9.497 5.228 -10.837 1.00 88.56 94 TYR A N 1
ATOM 718 C CA . TYR A 1 94 ? 9.981 6.602 -11.011 1.00 88.56 94 TYR A CA 1
ATOM 719 C C . TYR A 1 94 ? 11.460 6.770 -10.643 1.00 88.56 94 TYR A C 1
ATOM 721 O O . TYR A 1 94 ? 12.167 7.566 -11.258 1.00 88.56 94 TYR A O 1
ATOM 729 N N . ILE A 1 95 ? 11.970 6.011 -9.670 1.00 92.25 95 ILE A N 1
ATOM 730 C CA . ILE A 1 95 ? 13.391 6.067 -9.306 1.00 92.25 95 ILE A CA 1
ATOM 731 C C . ILE A 1 95 ? 14.278 5.475 -10.415 1.00 92.25 95 ILE A C 1
ATOM 733 O O . ILE A 1 95 ? 15.389 5.959 -10.614 1.00 92.25 95 ILE A O 1
ATOM 737 N N . ILE A 1 96 ? 13.803 4.497 -11.198 1.00 90.19 96 ILE A N 1
ATOM 738 C CA . ILE A 1 96 ? 14.545 4.020 -12.383 1.00 90.19 96 ILE A CA 1
ATOM 739 C C . ILE A 1 96 ? 14.743 5.154 -13.402 1.00 90.19 96 ILE A C 1
ATOM 741 O O . ILE A 1 96 ? 15.833 5.300 -13.956 1.00 90.19 96 ILE A O 1
ATOM 745 N N . GLU A 1 97 ? 13.726 5.993 -13.615 1.00 89.62 97 GLU A N 1
ATOM 746 C CA . GLU A 1 97 ? 13.846 7.176 -14.478 1.00 89.62 97 GLU A CA 1
ATOM 747 C C . GLU A 1 97 ? 14.846 8.189 -13.913 1.00 89.62 97 GLU A C 1
ATOM 749 O O . GLU A 1 97 ? 15.621 8.774 -14.668 1.00 89.62 97 GLU A O 1
ATOM 754 N N . LEU A 1 98 ? 14.883 8.353 -12.587 1.00 91.81 98 LEU A N 1
ATOM 755 C CA . LEU A 1 98 ? 15.863 9.209 -11.919 1.00 91.81 98 LEU A CA 1
ATOM 756 C C . LEU A 1 98 ? 17.299 8.710 -12.138 1.00 91.81 98 LEU A C 1
ATOM 758 O O . LEU A 1 98 ? 18.179 9.515 -12.443 1.00 91.81 98 LEU A O 1
ATOM 762 N N . TRP A 1 99 ? 17.542 7.397 -12.039 1.00 91.81 99 TRP A N 1
ATOM 763 C CA . TRP A 1 99 ? 18.854 6.825 -12.356 1.00 91.81 99 TRP A CA 1
ATOM 764 C C . TRP A 1 99 ? 19.244 7.123 -13.804 1.00 91.81 99 TRP A C 1
ATOM 766 O O . TRP A 1 99 ? 20.340 7.619 -14.053 1.00 91.81 99 TRP A O 1
ATOM 776 N N . PHE A 1 100 ? 18.330 6.931 -14.757 1.00 90.50 100 PHE A N 1
ATOM 777 C CA . PHE A 1 100 ? 18.572 7.266 -16.160 1.00 90.50 100 PHE A CA 1
ATOM 778 C C . PHE A 1 100 ? 18.834 8.764 -16.394 1.00 90.50 100 PHE A C 1
ATOM 780 O O . PHE A 1 100 ? 19.690 9.124 -17.205 1.00 90.50 100 PHE A O 1
ATOM 787 N N . ALA A 1 101 ? 18.143 9.652 -15.675 1.00 91.25 101 ALA A N 1
ATOM 788 C CA . ALA A 1 101 ? 18.341 11.097 -15.773 1.00 91.25 101 ALA A CA 1
ATOM 789 C C . ALA A 1 101 ? 19.783 11.506 -15.421 1.00 91.25 101 ALA A C 1
ATOM 791 O O . ALA A 1 101 ? 20.354 12.378 -16.076 1.00 91.25 101 ALA A O 1
ATOM 792 N N . ILE A 1 102 ? 20.400 10.828 -14.447 1.00 91.62 102 ILE A N 1
ATOM 793 C CA . ILE A 1 102 ? 21.801 11.056 -14.061 1.00 91.62 102 ILE A CA 1
ATOM 794 C C . ILE A 1 102 ? 22.750 10.696 -15.215 1.00 91.62 102 ILE A C 1
ATOM 796 O O . ILE A 1 102 ? 23.636 11.482 -15.544 1.00 91.62 102 ILE A O 1
ATOM 800 N N . PHE A 1 103 ? 22.542 9.552 -15.876 1.00 87.38 103 PHE A N 1
ATOM 801 C CA . PHE A 1 103 ? 23.379 9.116 -17.006 1.00 87.38 103 PHE A CA 1
ATOM 802 C C . PHE A 1 103 ? 23.117 9.889 -18.306 1.00 87.38 103 PHE A C 1
ATOM 804 O O . PHE A 1 103 ? 23.988 9.957 -19.168 1.00 87.38 103 PHE A O 1
ATOM 811 N N . SER A 1 104 ? 21.939 10.497 -18.444 1.00 87.88 104 SER A N 1
ATOM 812 C CA . SER A 1 104 ? 21.553 11.319 -19.599 1.00 87.88 104 SER A CA 1
ATOM 813 C C . SER A 1 104 ? 21.763 12.822 -19.375 1.00 87.88 104 SER A C 1
ATOM 815 O O . SER A 1 104 ? 21.207 13.635 -20.117 1.00 87.88 104 SER A O 1
ATOM 817 N N . ALA A 1 105 ? 22.549 13.194 -18.355 1.00 91.81 105 ALA A N 1
ATOM 818 C CA . ALA A 1 105 ? 22.891 14.575 -18.006 1.00 91.81 105 ALA A CA 1
ATOM 819 C C . ALA A 1 105 ? 21.666 15.498 -17.857 1.00 91.81 105 ALA A C 1
ATOM 821 O O . ALA A 1 105 ? 21.700 16.658 -18.263 1.00 91.81 105 ALA A O 1
ATOM 822 N N . TRP A 1 106 ? 20.578 14.981 -17.279 1.00 91.94 106 TRP A N 1
ATOM 823 C CA . TRP A 1 106 ? 19.331 15.719 -17.047 1.00 91.94 106 TRP A CA 1
ATOM 824 C C . TRP A 1 106 ? 18.686 16.284 -18.322 1.00 91.94 106 TRP A C 1
ATOM 826 O O . TRP A 1 106 ? 17.968 17.279 -18.276 1.00 91.94 106 TRP A O 1
ATOM 836 N N . SER A 1 107 ? 18.888 15.619 -19.463 1.00 89.94 107 SER A N 1
ATOM 837 C CA . SER A 1 107 ? 18.329 16.019 -20.766 1.00 89.94 107 SER A CA 1
ATOM 838 C C . SER A 1 107 ? 16.792 16.021 -20.846 1.00 89.94 107 SER A C 1
ATOM 840 O O . SER A 1 107 ? 16.231 16.486 -21.837 1.00 89.94 107 SER A O 1
ATOM 842 N N . GLY A 1 108 ? 16.094 15.487 -19.836 1.00 83.88 108 GLY A N 1
ATOM 843 C CA . GLY A 1 108 ? 14.632 15.356 -19.817 1.00 83.88 108 GLY A CA 1
ATOM 844 C C . GLY A 1 108 ? 14.094 14.202 -20.670 1.00 83.88 108 GLY A C 1
ATOM 845 O O . GLY A 1 108 ? 12.881 14.068 -20.830 1.00 83.88 108 GLY A O 1
ATOM 846 N N . GLN A 1 109 ? 14.975 13.361 -21.219 1.00 86.94 109 GLN A N 1
ATOM 847 C CA . GLN A 1 109 ? 14.580 12.145 -21.923 1.00 86.94 109 GLN A CA 1
ATOM 848 C C . GLN A 1 109 ? 14.059 11.090 -20.942 1.00 86.94 109 GLN A C 1
ATOM 850 O O . GLN A 1 109 ? 14.601 10.901 -19.855 1.00 86.94 109 GLN A O 1
ATOM 855 N N . THR A 1 110 ? 13.008 10.381 -21.348 1.00 87.19 110 THR A N 1
ATOM 856 C CA . THR A 1 110 ? 12.397 9.302 -20.562 1.00 87.19 110 THR A CA 1
ATOM 857 C C . THR A 1 110 ? 12.906 7.952 -21.050 1.00 87.19 110 THR A C 1
ATOM 859 O O . THR A 1 110 ? 13.073 7.739 -22.253 1.00 87.19 110 THR A O 1
ATOM 862 N N . ILE A 1 111 ? 13.184 7.048 -20.108 1.00 86.81 111 ILE A N 1
ATOM 863 C CA . ILE A 1 111 ? 13.659 5.693 -20.419 1.00 86.81 111 ILE A CA 1
ATOM 864 C C . ILE A 1 111 ? 12.509 4.782 -20.875 1.00 86.81 111 ILE A C 1
ATOM 866 O O . ILE A 1 111 ? 12.705 3.925 -21.733 1.00 86.81 111 ILE A O 1
ATOM 870 N N . PHE A 1 112 ? 11.307 4.988 -20.330 1.00 86.06 112 PHE A N 1
ATOM 871 C CA . PHE A 1 112 ? 10.096 4.260 -20.696 1.00 86.06 112 PHE A CA 1
ATOM 872 C C . PHE A 1 112 ? 9.234 5.090 -21.645 1.00 86.06 112 PHE A C 1
ATOM 874 O O . PHE A 1 112 ? 9.119 6.308 -21.496 1.00 86.06 112 PHE A O 1
ATOM 881 N N . GLU A 1 113 ? 8.566 4.431 -22.593 1.00 82.25 113 GLU A N 1
ATOM 882 C CA . GLU A 1 113 ? 7.565 5.118 -23.402 1.00 82.25 113 GLU A CA 1
ATOM 883 C C . GLU A 1 113 ? 6.307 5.436 -22.578 1.00 82.25 113 GLU A C 1
ATOM 885 O O . GLU A 1 113 ? 5.934 4.750 -21.622 1.00 82.25 113 GLU A O 1
ATOM 890 N N . ARG A 1 114 ? 5.610 6.507 -22.971 1.00 82.00 114 ARG A N 1
ATOM 891 C CA . ARG A 1 114 ? 4.448 7.032 -22.234 1.00 82.00 114 ARG A CA 1
ATOM 892 C C . ARG A 1 114 ? 3.330 5.999 -22.079 1.00 82.00 114 ARG A C 1
ATOM 894 O O . ARG A 1 114 ? 2.657 5.966 -21.050 1.00 82.00 114 ARG A O 1
ATOM 901 N N . TRP A 1 115 ? 3.129 5.156 -23.091 1.00 75.25 115 TRP A N 1
ATOM 902 C CA . TRP A 1 115 ? 2.112 4.107 -23.052 1.00 75.25 115 TRP A CA 1
ATOM 903 C C . TRP A 1 115 ? 2.519 2.951 -22.133 1.00 75.25 115 TRP A C 1
ATOM 905 O O . TRP A 1 115 ? 1.655 2.393 -21.464 1.00 75.25 115 TRP A O 1
ATOM 915 N N . THR A 1 116 ? 3.812 2.635 -22.018 1.00 76.19 116 THR A N 1
ATOM 916 C CA . THR A 1 116 ? 4.319 1.600 -21.108 1.00 76.19 116 THR A CA 1
ATOM 917 C C . THR A 1 116 ? 4.123 2.014 -19.652 1.00 76.19 116 THR A C 1
ATOM 919 O O . THR A 1 116 ? 3.630 1.220 -18.856 1.00 76.19 116 THR A O 1
ATOM 922 N N . ILE A 1 117 ? 4.377 3.284 -19.315 1.00 78.50 117 ILE A N 1
ATOM 923 C CA . ILE A 1 117 ? 4.070 3.848 -17.986 1.00 78.50 117 ILE A CA 1
ATOM 924 C C . ILE A 1 117 ? 2.558 3.780 -17.699 1.00 78.50 117 ILE A C 1
ATOM 926 O O . ILE A 1 117 ? 2.138 3.386 -16.608 1.00 78.50 117 ILE A O 1
ATOM 930 N N . GLY A 1 118 ? 1.724 4.125 -18.687 1.00 76.12 118 GLY A N 1
ATOM 931 C CA . GLY A 1 118 ? 0.265 4.046 -18.573 1.00 76.12 118 GLY A CA 1
ATOM 932 C C . GLY A 1 118 ? -0.238 2.618 -18.336 1.00 76.12 118 GLY A C 1
ATOM 933 O O . GLY A 1 118 ? -1.019 2.379 -17.415 1.00 76.12 118 GLY A O 1
ATOM 934 N N . LEU A 1 119 ? 0.249 1.647 -19.114 1.00 72.81 119 LEU A N 1
ATOM 935 C CA . LEU A 1 119 ? -0.100 0.234 -18.948 1.00 72.81 119 LEU A CA 1
ATOM 936 C C . LEU A 1 119 ? 0.413 -0.339 -17.629 1.00 72.81 119 LEU A C 1
ATOM 938 O O . LEU A 1 119 ? -0.283 -1.152 -17.015 1.00 72.81 119 LEU A O 1
ATOM 942 N N . PHE A 1 120 ? 1.585 0.096 -17.162 1.00 71.88 120 PHE A N 1
ATOM 943 C CA . PHE A 1 120 ? 2.101 -0.296 -15.859 1.00 71.88 120 PHE A CA 1
ATOM 944 C C . PHE A 1 120 ? 1.114 0.078 -14.757 1.00 71.88 120 PHE A C 1
ATOM 946 O O . PHE A 1 120 ? 0.700 -0.791 -13.988 1.00 71.88 120 PHE A O 1
ATOM 953 N N . ASN A 1 121 ? 0.652 1.332 -14.748 1.00 69.00 121 ASN A N 1
ATOM 954 C CA . ASN A 1 121 ? -0.269 1.881 -13.749 1.00 69.00 121 ASN A CA 1
ATOM 955 C C . ASN A 1 121 ? -1.692 1.287 -13.790 1.00 69.00 121 ASN A C 1
ATOM 957 O O . ASN A 1 121 ? -2.415 1.352 -12.796 1.00 69.00 121 ASN A O 1
ATOM 961 N N . VAL A 1 122 ? -2.093 0.679 -14.909 1.00 67.50 122 VAL A N 1
ATOM 962 C CA . VAL A 1 122 ? -3.450 0.138 -15.089 1.00 67.50 122 VAL A CA 1
ATOM 963 C C . VAL A 1 122 ? -3.487 -1.386 -14.984 1.00 67.50 122 VAL A C 1
ATOM 965 O O . VAL A 1 122 ? -4.276 -1.926 -14.217 1.00 67.50 122 VAL A O 1
ATOM 968 N N . ILE A 1 123 ? -2.636 -2.102 -15.722 1.00 63.69 123 ILE A N 1
ATOM 969 C CA . ILE A 1 123 ? -2.732 -3.565 -15.855 1.00 63.69 123 ILE A CA 1
ATOM 970 C C . ILE A 1 123 ? -1.905 -4.276 -14.779 1.00 63.69 123 ILE A C 1
ATOM 972 O O . ILE A 1 123 ? -2.401 -5.165 -14.090 1.00 63.69 123 ILE A O 1
ATOM 976 N N . PHE A 1 124 ? -0.649 -3.867 -14.589 1.00 56.47 124 PHE A N 1
ATOM 977 C CA . PHE A 1 124 ? 0.293 -4.597 -13.726 1.00 56.47 124 PHE A CA 1
ATOM 978 C C . PHE A 1 124 ? 0.248 -4.170 -12.271 1.00 56.47 124 PHE A C 1
ATOM 980 O O . PHE A 1 124 ? 0.628 -4.924 -11.380 1.00 56.47 124 PHE A O 1
ATOM 987 N N . THR A 1 125 ? -0.225 -2.960 -12.015 1.00 59.22 125 THR A N 1
ATOM 988 C CA . THR A 1 125 ? -0.203 -2.372 -10.680 1.00 59.22 125 THR A CA 1
ATOM 989 C C . THR A 1 125 ? -1.569 -2.316 -10.012 1.00 59.22 125 THR A C 1
ATOM 991 O O . THR A 1 125 ? -1.581 -2.228 -8.785 1.00 59.22 125 THR A O 1
ATOM 994 N N . ALA A 1 126 ? -2.690 -2.386 -10.739 1.00 62.38 126 ALA A N 1
ATOM 995 C CA . ALA A 1 126 ? -4.021 -2.473 -10.130 1.00 62.38 126 ALA A CA 1
ATOM 996 C C . ALA A 1 126 ? -4.379 -3.916 -9.756 1.00 62.38 126 ALA A C 1
ATOM 998 O O . ALA A 1 126 ? -4.955 -4.153 -8.698 1.00 62.38 126 ALA A O 1
ATOM 999 N N . TRP A 1 127 ? -3.983 -4.894 -10.575 1.00 64.94 127 TRP A N 1
ATOM 1000 C CA . TRP A 1 127 ? -4.381 -6.285 -10.368 1.00 64.94 127 TRP A CA 1
ATOM 1001 C C . TRP A 1 127 ? -3.809 -6.921 -9.092 1.00 64.94 127 TRP A C 1
ATOM 1003 O O . TRP A 1 127 ? -4.577 -7.522 -8.345 1.00 64.94 127 TRP A O 1
ATOM 1013 N N . PRO A 1 128 ? -2.517 -6.766 -8.745 1.00 65.56 128 PRO A N 1
ATOM 1014 C CA . PRO A 1 128 ? -1.976 -7.412 -7.551 1.00 65.56 128 PRO A CA 1
ATOM 1015 C C . PRO A 1 128 ? -2.571 -6.875 -6.246 1.00 65.56 128 PRO A C 1
ATOM 1017 O O . PRO A 1 128 ? -2.983 -7.694 -5.435 1.00 65.56 128 PRO A O 1
ATOM 1020 N N . PRO A 1 129 ? -2.727 -5.552 -6.028 1.00 62.72 129 PRO A N 1
ATOM 1021 C CA . PRO A 1 129 ? -3.454 -5.059 -4.863 1.00 62.72 129 PRO A CA 1
ATOM 1022 C C . PRO A 1 129 ? -4.916 -5.514 -4.815 1.00 62.72 129 PRO A C 1
ATOM 1024 O O . PRO A 1 129 ? -5.435 -5.759 -3.733 1.00 62.72 129 PRO 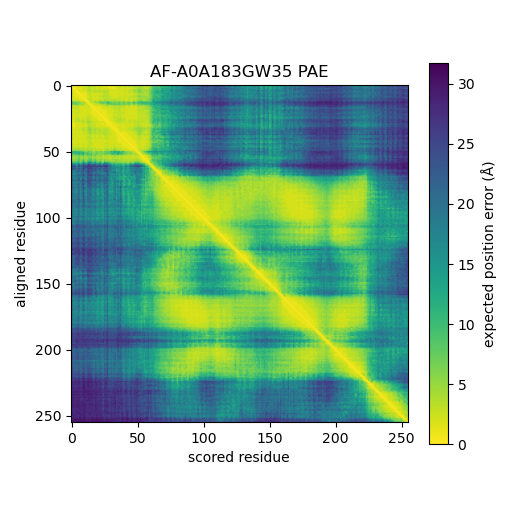A O 1
ATOM 1027 N N . VAL A 1 130 ? -5.576 -5.657 -5.968 1.00 66.56 130 VAL A N 1
ATOM 1028 C CA . VAL A 1 130 ? -6.950 -6.175 -6.048 1.00 66.56 130 VAL A CA 1
ATOM 1029 C C . VAL A 1 130 ? -7.000 -7.649 -5.640 1.00 66.56 130 VAL A C 1
ATOM 1031 O O . VAL A 1 130 ? -7.832 -8.026 -4.819 1.00 66.56 130 VAL A O 1
ATOM 1034 N N . VAL A 1 131 ? -6.081 -8.476 -6.141 1.00 67.62 131 VAL A N 1
ATOM 1035 C CA . VAL A 1 131 ? -5.989 -9.901 -5.788 1.00 67.62 131 VAL A CA 1
ATOM 1036 C C . VAL A 1 131 ? -5.616 -10.082 -4.316 1.00 67.62 131 VAL A C 1
ATOM 1038 O O . VAL A 1 131 ? -6.270 -10.852 -3.616 1.00 67.62 131 VAL A O 1
ATOM 1041 N N . LEU A 1 132 ? -4.631 -9.327 -3.824 1.00 63.91 132 LEU A N 1
ATOM 1042 C CA . LEU A 1 132 ? -4.248 -9.293 -2.410 1.00 63.91 132 LEU A CA 1
ATOM 1043 C C . LEU A 1 132 ? -5.421 -8.826 -1.532 1.00 63.91 132 LEU A C 1
ATOM 1045 O O . LEU A 1 132 ? -5.692 -9.409 -0.489 1.00 63.91 132 LEU A O 1
ATOM 1049 N N . GLY A 1 133 ? -6.174 -7.815 -1.965 1.00 62.72 133 GLY A N 1
ATOM 1050 C CA . GLY A 1 133 ? -7.328 -7.296 -1.230 1.00 62.72 133 GLY A CA 1
ATOM 1051 C C . GLY A 1 133 ? -8.535 -8.241 -1.204 1.00 62.72 133 GLY A C 1
ATOM 1052 O O . GLY A 1 133 ? -9.250 -8.308 -0.202 1.00 62.72 133 GLY A O 1
ATOM 1053 N N . LEU A 1 134 ? -8.776 -8.993 -2.279 1.00 65.88 134 LEU A N 1
ATOM 1054 C CA . LEU A 1 134 ? -9.943 -9.873 -2.393 1.00 65.88 134 LEU A CA 1
ATOM 1055 C C . LEU A 1 134 ? -9.689 -11.272 -1.822 1.00 65.88 134 LEU A C 1
ATOM 1057 O O . LEU A 1 134 ? -10.562 -11.819 -1.141 1.00 65.88 134 LEU A O 1
ATOM 1061 N N . PHE A 1 135 ? -8.508 -11.843 -2.065 1.00 65.81 135 PHE A N 1
ATOM 1062 C CA . PHE A 1 135 ? -8.258 -13.271 -1.849 1.00 65.81 135 PHE A CA 1
ATOM 1063 C C . PHE A 1 135 ? -7.294 -13.589 -0.702 1.00 65.81 135 PHE A C 1
ATOM 1065 O O . PHE A 1 135 ? -7.241 -14.747 -0.292 1.00 65.81 135 PHE A O 1
ATOM 1072 N N . ASP A 1 136 ? -6.587 -12.606 -0.129 1.00 66.44 136 ASP A N 1
ATOM 1073 C CA . ASP A 1 136 ? -5.631 -12.883 0.949 1.00 66.44 136 ASP A CA 1
ATOM 1074 C C . ASP A 1 136 ? -6.349 -13.282 2.251 1.00 66.44 136 ASP A C 1
ATOM 1076 O O . ASP A 1 136 ? -7.039 -12.482 2.892 1.00 66.44 136 ASP A O 1
ATOM 1080 N N . ARG A 1 137 ? -6.228 -14.552 2.641 1.00 66.50 137 ARG A N 1
ATOM 1081 C CA . ARG A 1 137 ? -6.747 -15.097 3.902 1.00 66.50 137 ARG A CA 1
ATOM 1082 C C . ARG A 1 137 ? -5.560 -15.632 4.705 1.00 66.50 137 ARG A C 1
ATOM 1084 O O . ARG A 1 137 ? -5.205 -16.794 4.536 1.00 66.50 137 ARG A O 1
ATOM 1091 N N . PRO A 1 138 ? -4.940 -14.807 5.567 1.00 64.38 138 PRO A N 1
ATOM 1092 C CA . PRO A 1 138 ? -3.692 -15.183 6.231 1.00 64.38 138 PRO A CA 1
ATOM 1093 C C . PRO A 1 138 ? -3.871 -16.282 7.289 1.00 64.38 138 PRO A C 1
ATOM 1095 O O . PRO A 1 138 ? -2.915 -16.976 7.617 1.00 64.38 138 PRO A O 1
ATOM 1098 N N . VAL A 1 139 ? -5.077 -16.431 7.848 1.00 70.56 139 VAL A N 1
ATOM 1099 C CA . VAL A 1 139 ? -5.436 -17.458 8.839 1.00 70.56 139 VAL A CA 1
ATOM 1100 C C . VAL A 1 139 ? -6.882 -17.871 8.579 1.00 70.56 139 VAL A C 1
ATOM 1102 O O . VAL A 1 139 ? -7.725 -17.010 8.318 1.00 70.56 139 VAL A O 1
ATOM 1105 N N . GLU A 1 140 ? -7.187 -19.165 8.665 1.00 72.12 140 GLU A N 1
ATOM 1106 C CA . GLU A 1 140 ? -8.566 -19.654 8.620 1.00 72.12 140 GLU A CA 1
ATOM 1107 C C . GLU A 1 140 ? -9.423 -19.062 9.749 1.00 72.12 140 GLU A C 1
ATOM 1109 O O . GLU A 1 140 ? -8.961 -18.861 10.878 1.00 72.12 140 GLU A O 1
ATOM 1114 N N . ALA A 1 141 ? -10.700 -18.799 9.447 1.00 66.75 141 ALA A N 1
ATOM 1115 C CA . ALA A 1 141 ? -11.638 -18.188 10.391 1.00 66.75 141 ALA A CA 1
ATOM 1116 C C . ALA A 1 141 ? -11.777 -19.012 11.679 1.00 66.75 141 ALA A C 1
ATOM 1118 O O . ALA A 1 141 ? -11.803 -18.452 12.773 1.00 66.75 141 ALA A O 1
ATOM 1119 N N . GLU A 1 142 ? -11.808 -20.340 11.558 1.00 69.62 142 GLU A N 1
ATOM 1120 C CA . GLU A 1 142 ? -11.947 -21.241 12.701 1.00 69.62 142 GLU A CA 1
ATOM 1121 C C . GLU A 1 142 ? -10.739 -21.158 13.645 1.00 69.62 142 GLU A C 1
ATOM 1123 O O . GLU A 1 142 ? -10.896 -21.087 14.865 1.00 69.62 142 GLU A O 1
ATOM 1128 N N . GLN A 1 143 ? -9.527 -21.072 13.096 1.00 72.50 143 GLN A N 1
ATOM 1129 C CA . GLN A 1 143 ? -8.307 -20.949 13.889 1.00 72.50 143 GLN A CA 1
ATOM 1130 C C . GLN A 1 143 ? -8.212 -19.590 14.595 1.00 72.50 143 GLN A C 1
ATOM 1132 O O . GLN A 1 143 ? -7.780 -19.523 15.747 1.00 72.50 143 GLN A O 1
ATOM 1137 N N . MET A 1 144 ? -8.677 -18.513 13.956 1.00 67.06 144 MET A N 1
ATOM 1138 C CA . MET A 1 144 ? -8.717 -17.191 14.586 1.00 67.06 144 MET A CA 1
ATOM 1139 C C . ME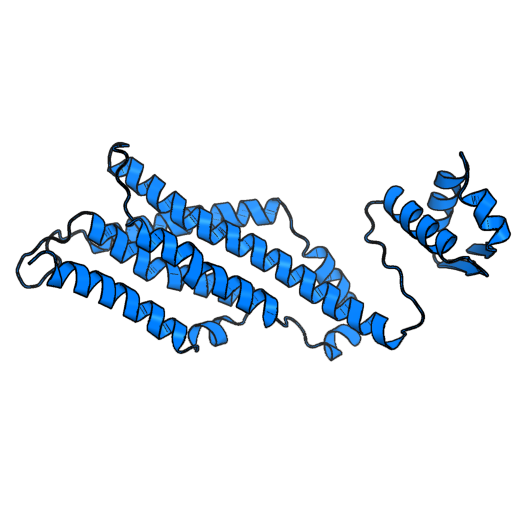T A 1 144 ? -9.750 -17.108 15.721 1.00 67.06 144 MET A C 1
ATOM 1141 O O . MET A 1 144 ? -9.503 -16.436 16.720 1.00 67.06 144 MET A O 1
ATOM 1145 N N . MET A 1 145 ? -10.861 -17.842 15.607 1.00 65.56 145 MET A N 1
ATOM 1146 C CA . MET A 1 145 ? -11.857 -17.980 16.676 1.00 65.56 145 MET A CA 1
ATOM 1147 C C . MET A 1 145 ? -11.349 -18.834 17.845 1.00 65.56 145 MET A C 1
ATOM 1149 O O . MET A 1 145 ? -11.618 -18.516 19.003 1.00 65.56 145 MET A O 1
ATOM 1153 N N . ARG A 1 146 ? -10.582 -19.898 17.566 1.00 73.12 146 ARG A N 1
ATOM 1154 C CA . ARG A 1 146 ? -9.977 -20.757 18.600 1.00 73.12 146 ARG A CA 1
ATOM 1155 C C . ARG A 1 146 ? -8.879 -20.050 19.396 1.00 73.12 146 ARG A C 1
ATOM 1157 O O . ARG A 1 146 ? -8.689 -20.369 20.567 1.00 73.12 146 ARG A O 1
ATOM 1164 N N . GLN A 1 147 ? -8.157 -19.105 18.791 1.00 75.94 147 GLN A N 1
ATOM 1165 C CA . GLN A 1 147 ? -7.026 -18.430 19.430 1.00 75.94 147 GLN A CA 1
ATOM 1166 C C . GLN A 1 147 ? -7.139 -16.892 19.328 1.00 75.94 147 GLN A C 1
ATOM 1168 O O . GLN A 1 147 ? -6.518 -16.267 18.463 1.00 75.94 147 GLN A O 1
ATOM 1173 N N . PRO A 1 148 ? -7.863 -16.247 20.270 1.00 70.44 148 PRO A N 1
ATOM 1174 C CA . PRO A 1 148 ? -8.138 -14.804 20.244 1.00 70.44 148 PRO A CA 1
ATOM 1175 C C . PRO A 1 148 ? -6.889 -13.911 20.299 1.00 70.44 148 PRO A C 1
ATOM 1177 O O . PRO A 1 148 ? -6.928 -12.751 19.894 1.00 70.44 148 PRO A O 1
ATOM 1180 N N . THR A 1 149 ? -5.754 -14.426 20.782 1.00 75.62 149 THR A N 1
ATOM 1181 C CA . THR A 1 149 ? -4.493 -13.670 20.843 1.00 75.62 149 THR A CA 1
ATOM 1182 C C . THR A 1 149 ? -3.924 -13.339 19.460 1.00 75.62 149 THR A C 1
ATOM 1184 O O . THR A 1 149 ? -3.216 -12.337 19.336 1.00 75.62 149 THR A O 1
ATOM 1187 N N . LEU A 1 150 ? -4.278 -14.096 18.408 1.00 72.44 150 LEU A N 1
ATOM 1188 C CA . LEU A 1 150 ? -3.927 -13.749 17.025 1.00 72.44 150 LEU A CA 1
ATOM 1189 C C . LEU A 1 150 ? -4.580 -12.438 16.579 1.00 72.44 150 LEU A C 1
ATOM 1191 O O . LEU A 1 150 ? -3.949 -11.654 15.883 1.00 72.44 150 LEU A O 1
ATOM 1195 N N . TYR A 1 151 ? -5.799 -12.133 17.022 1.00 69.25 151 TYR A N 1
ATOM 1196 C CA . TYR A 1 151 ? -6.455 -10.877 16.651 1.00 69.25 151 TYR A CA 1
ATOM 1197 C C . TYR A 1 151 ? -5.646 -9.648 17.109 1.00 69.25 151 TYR A C 1
ATOM 1199 O O . TYR A 1 151 ? -5.449 -8.690 16.357 1.00 69.25 151 TYR A O 1
ATOM 1207 N N . HIS A 1 152 ? -5.084 -9.703 18.321 1.00 68.25 152 HIS A N 1
ATOM 1208 C CA . HIS A 1 152 ? -4.227 -8.634 18.835 1.00 68.25 152 HIS A CA 1
ATOM 1209 C C . HIS A 1 152 ? -2.910 -8.484 18.060 1.00 68.25 152 HIS A C 1
ATOM 1211 O O . HIS A 1 152 ? -2.388 -7.370 17.975 1.00 68.25 152 HIS A O 1
ATOM 1217 N N . SER A 1 153 ? -2.366 -9.559 17.480 1.00 74.44 153 SER A N 1
ATOM 1218 C CA . SER A 1 153 ? -1.166 -9.458 16.642 1.00 74.44 153 SER A CA 1
ATOM 1219 C C . SER A 1 153 ? -1.468 -8.781 15.299 1.00 74.44 153 SER A C 1
ATOM 1221 O O . SER A 1 153 ? -0.672 -7.953 14.854 1.00 74.44 153 SER A O 1
ATOM 1223 N N . PHE A 1 154 ? -2.646 -9.026 14.712 1.00 68.94 154 PHE A N 1
ATOM 1224 C CA . PHE A 1 154 ? -3.119 -8.331 13.507 1.00 68.94 154 PHE A CA 1
ATOM 1225 C C . PHE A 1 154 ? -3.378 -6.837 13.740 1.00 68.94 154 PHE A C 1
ATOM 1227 O O . PHE A 1 154 ? -3.009 -6.019 12.902 1.00 68.94 154 PHE A O 1
ATOM 1234 N N . GLN A 1 155 ? -3.927 -6.448 14.895 1.00 66.69 155 GLN A N 1
ATOM 1235 C CA . GLN A 1 155 ? -4.055 -5.026 15.247 1.00 66.69 155 GLN A CA 1
ATOM 1236 C C . GLN A 1 155 ? -2.696 -4.338 15.439 1.00 66.69 155 GLN A C 1
ATOM 1238 O O . GLN A 1 155 ? -2.530 -3.179 15.062 1.00 66.69 155 GLN A O 1
ATOM 1243 N N . LYS A 1 156 ? -1.704 -5.042 16.002 1.00 66.25 156 LYS A N 1
ATOM 1244 C CA . LYS A 1 156 ? -0.334 -4.520 16.148 1.00 66.25 156 LYS A CA 1
ATOM 1245 C C . LYS A 1 156 ? 0.414 -4.401 14.819 1.00 66.25 156 LYS A C 1
ATOM 1247 O O . LYS A 1 156 ? 1.331 -3.593 14.732 1.00 66.25 156 LYS A O 1
ATOM 1252 N N . ARG A 1 157 ? 0.005 -5.135 13.778 1.00 66.81 157 ARG A N 1
ATOM 1253 C CA . ARG A 1 157 ? 0.473 -4.971 12.386 1.00 66.81 157 ARG A CA 1
ATOM 1254 C C . ARG A 1 157 ? -0.128 -3.744 11.682 1.00 66.81 157 ARG A C 1
ATOM 1256 O O . ARG A 1 157 ? -0.214 -3.707 10.459 1.00 66.81 157 ARG A O 1
ATOM 1263 N N . SER A 1 158 ? -0.544 -2.734 12.442 1.00 67.12 158 SER A N 1
ATOM 1264 C CA . SER A 1 158 ? -0.987 -1.464 11.878 1.00 67.12 158 SER A CA 1
ATOM 1265 C C . SER A 1 158 ? 0.127 -0.767 11.110 1.00 67.12 158 SER A C 1
ATOM 1267 O O . SER A 1 158 ? 1.311 -0.939 11.407 1.00 67.12 158 SER A O 1
ATOM 1269 N N . PHE A 1 159 ? -0.285 0.011 10.112 1.00 69.69 159 PHE A N 1
ATOM 1270 C CA . PHE A 1 159 ? 0.605 0.797 9.277 1.00 69.69 159 PHE A CA 1
ATOM 1271 C C . PHE A 1 159 ? 1.519 1.656 10.155 1.00 69.69 159 PHE A C 1
ATOM 1273 O O . PHE A 1 159 ? 1.065 2.553 10.866 1.00 69.69 159 PHE A O 1
ATOM 1280 N N . SER A 1 160 ? 2.817 1.375 10.098 1.00 78.56 160 SER A N 1
ATOM 1281 C CA . SER A 1 160 ? 3.835 2.160 10.786 1.00 78.56 160 SER A CA 1
ATOM 1282 C C . SER A 1 160 ? 4.647 2.965 9.781 1.00 78.56 160 SER A C 1
ATOM 1284 O O . SER A 1 160 ? 5.070 2.444 8.747 1.00 78.56 160 SER A O 1
ATOM 1286 N N . LEU A 1 161 ? 4.947 4.221 10.120 1.00 79.31 161 LEU A N 1
ATOM 1287 C CA . LEU A 1 161 ? 5.853 5.057 9.329 1.00 79.31 161 LEU A CA 1
ATOM 1288 C C . LEU A 1 161 ? 7.227 4.397 9.151 1.00 79.31 161 LEU A C 1
ATOM 1290 O O . LEU A 1 161 ? 7.823 4.505 8.085 1.00 79.31 161 LEU A O 1
ATOM 1294 N N . ALA A 1 162 ? 7.708 3.649 10.148 1.00 78.75 162 ALA A N 1
ATOM 1295 C CA . ALA A 1 162 ? 8.972 2.923 10.038 1.00 78.75 162 ALA A CA 1
ATOM 1296 C C . ALA A 1 162 ? 8.922 1.840 8.949 1.00 78.75 162 ALA A C 1
ATOM 1298 O O . ALA A 1 162 ? 9.861 1.702 8.169 1.00 78.75 162 ALA A O 1
ATOM 1299 N N . GLN A 1 163 ? 7.806 1.105 8.857 1.00 78.19 163 GLN A N 1
ATOM 1300 C CA . GLN A 1 163 ? 7.602 0.132 7.784 1.00 78.19 163 GLN A CA 1
ATOM 1301 C C . GLN A 1 163 ? 7.569 0.845 6.435 1.00 78.19 163 GLN A C 1
ATOM 1303 O O . GLN A 1 163 ? 8.244 0.416 5.509 1.00 78.19 163 GLN A O 1
ATOM 1308 N N . PHE A 1 164 ? 6.846 1.961 6.336 1.00 81.31 164 PHE A N 1
ATOM 1309 C CA . PHE A 1 164 ? 6.779 2.753 5.112 1.00 81.31 164 PHE A CA 1
ATOM 1310 C C . PHE A 1 164 ? 8.166 3.195 4.615 1.00 81.31 164 PHE A C 1
ATOM 1312 O O . PHE A 1 164 ? 8.496 2.967 3.453 1.00 81.31 164 PHE A O 1
ATOM 1319 N N . PHE A 1 165 ? 9.019 3.735 5.489 1.00 82.88 165 PHE A N 1
ATOM 1320 C CA . PHE A 1 165 ? 10.389 4.106 5.115 1.00 82.88 165 PHE A CA 1
ATOM 1321 C C . PHE A 1 165 ? 11.265 2.900 4.754 1.00 82.88 165 PHE A C 1
ATOM 1323 O O . PHE A 1 165 ? 12.080 2.995 3.837 1.00 82.88 165 PHE A O 1
ATOM 1330 N N . LEU A 1 166 ? 11.074 1.751 5.407 1.00 81.12 166 LEU A N 1
ATOM 1331 C CA . LEU A 1 166 ? 11.757 0.511 5.029 1.00 81.12 166 LEU A CA 1
ATOM 1332 C C . LEU A 1 166 ? 11.362 0.068 3.611 1.00 81.12 166 LEU A C 1
ATOM 1334 O O . LEU A 1 166 ? 12.229 -0.293 2.818 1.00 81.12 166 LEU A O 1
ATOM 1338 N N . TRP A 1 167 ? 10.078 0.167 3.256 1.00 82.12 167 TRP A N 1
ATOM 1339 C CA . TRP A 1 167 ? 9.585 -0.111 1.903 1.00 82.12 167 TRP A CA 1
ATOM 1340 C C . TRP A 1 167 ? 10.156 0.849 0.855 1.00 82.12 167 TRP A C 1
ATOM 1342 O O . TRP A 1 167 ? 10.482 0.416 -0.249 1.00 82.12 167 TRP A O 1
ATOM 1352 N N . ILE A 1 168 ? 10.343 2.126 1.202 1.00 84.31 168 ILE A N 1
ATOM 1353 C CA . ILE A 1 168 ? 11.051 3.088 0.345 1.00 84.31 168 ILE A CA 1
ATOM 1354 C C . ILE A 1 168 ? 12.505 2.650 0.137 1.00 84.31 168 ILE A C 1
ATOM 1356 O O . ILE A 1 168 ? 12.966 2.603 -1.000 1.00 84.31 168 ILE A O 1
ATOM 1360 N N . GLY A 1 169 ? 13.214 2.276 1.206 1.00 80.12 169 GLY A N 1
ATOM 1361 C CA . GLY A 1 169 ? 14.590 1.776 1.116 1.00 80.12 169 GLY A CA 1
ATOM 1362 C C . GLY A 1 169 ? 14.713 0.551 0.204 1.00 80.12 169 GLY A C 1
ATOM 1363 O O . GLY A 1 169 ? 15.578 0.512 -0.668 1.00 80.12 169 GLY A O 1
ATOM 1364 N N . MET A 1 170 ? 13.791 -0.407 0.329 1.00 80.25 170 MET A N 1
ATOM 1365 C CA . MET A 1 170 ? 13.721 -1.572 -0.561 1.00 80.25 170 MET A CA 1
ATOM 1366 C C . MET A 1 170 ? 13.465 -1.174 -2.023 1.00 80.25 170 MET A C 1
ATOM 1368 O O . MET A 1 170 ? 14.084 -1.735 -2.925 1.00 80.25 170 MET A O 1
ATOM 1372 N N . ALA A 1 171 ? 12.592 -0.190 -2.277 1.00 85.06 171 ALA A N 1
ATOM 1373 C CA . ALA A 1 171 ? 12.335 0.319 -3.629 1.00 85.06 171 ALA A CA 1
ATOM 1374 C C . ALA A 1 171 ? 13.580 0.970 -4.250 1.00 85.06 171 ALA A C 1
ATOM 1376 O O . ALA A 1 171 ? 13.854 0.769 -5.433 1.00 85.06 171 ALA A O 1
ATOM 1377 N N . LEU A 1 172 ? 14.364 1.709 -3.459 1.00 86.88 172 LEU A N 1
ATOM 1378 C CA . LEU A 1 172 ? 15.627 2.301 -3.908 1.00 86.88 172 LEU A CA 1
ATOM 1379 C C . LEU A 1 172 ? 16.648 1.224 -4.295 1.00 86.88 172 LEU A C 1
ATOM 1381 O O . LEU A 1 172 ? 17.247 1.310 -5.362 1.00 86.88 172 LEU A O 1
ATOM 1385 N N . VAL A 1 173 ? 16.813 0.183 -3.474 1.00 84.88 173 VAL A N 1
ATOM 1386 C CA . VAL A 1 173 ? 17.744 -0.917 -3.777 1.00 84.88 173 VAL A CA 1
ATOM 1387 C C . VAL A 1 173 ? 17.309 -1.673 -5.032 1.00 84.88 173 VAL A C 1
ATOM 1389 O O . VAL A 1 173 ? 18.116 -1.876 -5.935 1.00 84.88 173 VAL A O 1
ATOM 1392 N N . HIS A 1 174 ? 16.033 -2.047 -5.138 1.00 85.00 174 HIS A N 1
ATOM 1393 C CA . HIS A 1 174 ? 15.544 -2.795 -6.295 1.00 85.00 174 HIS A CA 1
ATOM 1394 C C . HIS A 1 174 ? 15.569 -1.982 -7.593 1.00 85.00 174 HIS A C 1
ATOM 1396 O O . HIS A 1 174 ? 15.956 -2.523 -8.626 1.00 85.00 174 HIS A O 1
ATOM 1402 N N . SER A 1 175 ? 15.215 -0.694 -7.560 1.00 90.31 175 SER A N 1
ATOM 1403 C CA . SER A 1 175 ? 15.328 0.185 -8.736 1.00 90.31 175 SER A CA 1
ATOM 1404 C C . SER A 1 175 ? 16.777 0.334 -9.201 1.00 90.31 175 SER A C 1
ATOM 1406 O O . SER A 1 175 ? 17.041 0.270 -10.400 1.00 90.31 175 SER A O 1
ATOM 1408 N N . LEU A 1 176 ? 17.720 0.464 -8.262 1.00 87.81 176 LEU A N 1
ATOM 1409 C CA . LEU A 1 176 ? 19.151 0.521 -8.548 1.00 87.81 176 LEU A CA 1
ATOM 1410 C C . LEU A 1 176 ? 19.636 -0.780 -9.202 1.00 87.81 176 LEU A C 1
ATOM 1412 O O . LEU A 1 176 ? 20.264 -0.749 -10.260 1.00 87.81 176 LEU A O 1
ATOM 1416 N N . SER A 1 177 ? 19.303 -1.932 -8.609 1.00 85.31 177 SER A N 1
ATOM 1417 C CA . SER A 1 177 ? 19.66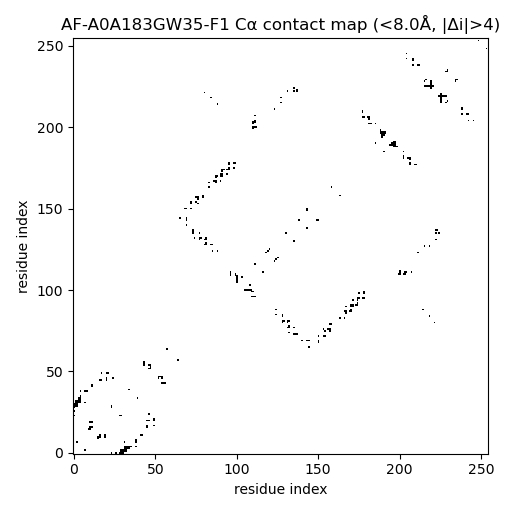3 -3.244 -9.153 1.00 85.31 177 SER A CA 1
ATOM 1418 C C . SER A 1 177 ? 19.066 -3.476 -10.540 1.00 85.31 177 SER A C 1
ATOM 1420 O O . SER A 1 177 ? 19.780 -3.930 -11.426 1.00 85.31 177 SER A O 1
ATOM 1422 N N . LEU A 1 178 ? 17.791 -3.137 -10.758 1.00 86.81 178 LEU A N 1
ATOM 1423 C CA . LEU A 1 178 ? 17.132 -3.281 -12.059 1.00 86.81 178 LEU A CA 1
ATOM 1424 C C . LEU A 1 178 ? 17.792 -2.420 -13.134 1.00 86.81 178 LEU A C 1
ATOM 1426 O O . LEU A 1 178 ? 18.010 -2.903 -14.245 1.00 86.81 178 LEU A O 1
ATOM 1430 N N . PHE A 1 179 ? 18.134 -1.173 -12.807 1.00 88.44 179 PHE A N 1
ATOM 1431 C CA . PHE A 1 179 ? 18.803 -0.276 -13.741 1.00 88.44 179 PHE A CA 1
ATOM 1432 C C . PHE A 1 179 ? 20.188 -0.809 -14.132 1.00 88.44 179 PHE A C 1
ATOM 1434 O O . PHE A 1 179 ? 20.463 -0.978 -15.319 1.00 88.44 179 PHE A O 1
ATOM 1441 N N . PHE A 1 180 ? 21.038 -1.151 -13.158 1.00 86.56 180 PHE A N 1
ATOM 1442 C CA . PHE A 1 180 ? 22.390 -1.642 -13.445 1.00 86.56 180 PHE A CA 1
ATOM 1443 C C . PHE A 1 180 ? 22.414 -3.023 -14.099 1.00 86.56 180 PHE A C 1
ATOM 1445 O O . PHE A 1 180 ? 23.248 -3.260 -14.968 1.00 86.56 180 PHE A O 1
ATOM 1452 N N . LEU A 1 181 ? 21.496 -3.922 -13.737 1.00 85.56 181 LEU A N 1
ATOM 1453 C CA . LEU A 1 181 ? 21.373 -5.228 -14.387 1.00 85.56 181 LEU A CA 1
ATOM 1454 C C . LEU A 1 181 ? 20.979 -5.069 -15.862 1.00 85.56 181 LEU A C 1
ATOM 1456 O O . LEU A 1 181 ? 21.565 -5.706 -16.734 1.00 85.56 181 LEU A O 1
ATOM 1460 N N . SER A 1 182 ? 20.029 -4.176 -16.145 1.00 85.25 182 SER A N 1
ATOM 1461 C CA . SER A 1 182 ? 19.592 -3.874 -17.513 1.00 85.25 182 SER A CA 1
ATOM 1462 C C . SER A 1 182 ? 20.688 -3.178 -18.320 1.00 85.25 182 SER A C 1
ATOM 1464 O O . SER A 1 182 ? 20.845 -3.453 -19.508 1.00 85.25 182 SER A O 1
ATOM 1466 N N . TYR A 1 183 ? 21.468 -2.311 -17.668 1.00 84.38 183 TYR A N 1
ATOM 1467 C CA . TYR A 1 183 ? 22.616 -1.635 -18.265 1.00 84.38 183 TYR 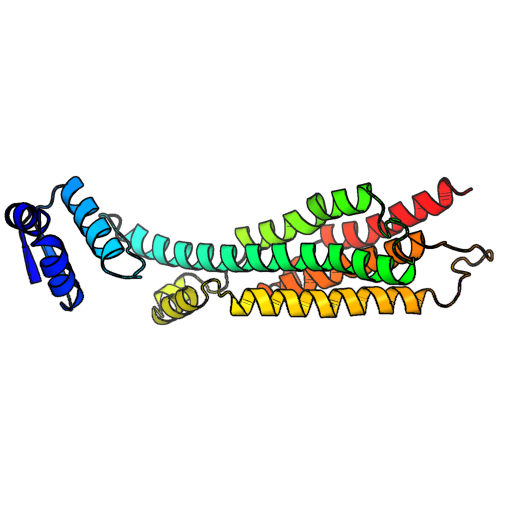A CA 1
ATOM 1468 C C . TYR A 1 183 ? 23.748 -2.613 -18.595 1.00 84.38 183 TYR A C 1
ATOM 1470 O O . TYR A 1 183 ? 24.262 -2.591 -19.708 1.00 84.38 183 TYR A O 1
ATOM 1478 N N . GLY A 1 184 ? 24.081 -3.522 -17.673 1.00 81.94 184 GLY A N 1
ATOM 1479 C CA . GLY A 1 184 ? 25.092 -4.560 -17.889 1.00 81.94 184 GLY A CA 1
ATOM 1480 C C . GLY A 1 184 ? 24.694 -5.570 -18.967 1.00 81.94 184 GLY A C 1
ATOM 1481 O O . GLY A 1 184 ? 25.528 -5.973 -19.768 1.00 81.94 184 GLY A O 1
ATOM 1482 N N . PHE A 1 185 ? 23.409 -5.927 -19.062 1.00 78.12 185 PHE A N 1
ATOM 1483 C CA . PHE A 1 185 ? 22.913 -6.787 -20.143 1.00 78.12 185 PHE A CA 1
ATOM 1484 C C . PHE A 1 185 ? 23.111 -6.169 -21.541 1.00 78.12 185 PHE A C 1
ATOM 1486 O O . PHE A 1 185 ? 23.256 -6.895 -22.521 1.00 78.12 185 PHE A O 1
ATOM 1493 N N . LEU A 1 186 ? 23.142 -4.837 -21.640 1.00 77.56 186 LEU A N 1
ATOM 1494 C CA . LEU A 1 186 ? 23.317 -4.093 -22.891 1.00 77.56 186 LEU A CA 1
ATOM 1495 C C . LEU A 1 186 ? 24.736 -3.532 -23.071 1.00 77.56 186 LEU A C 1
ATOM 1497 O O . LEU A 1 186 ? 24.921 -2.569 -23.817 1.00 77.56 186 LEU A O 1
ATOM 1501 N N . GLU A 1 187 ? 25.747 -4.131 -22.432 1.00 73.06 187 GLU A N 1
ATOM 1502 C CA . GLU A 1 187 ? 27.149 -3.737 -22.627 1.00 73.06 187 GLU A CA 1
ATOM 1503 C C . GLU A 1 187 ? 27.549 -3.808 -24.113 1.00 73.06 187 GLU A C 1
ATOM 1505 O O . GLU A 1 187 ? 28.183 -2.892 -24.646 1.00 73.06 187 GLU A O 1
ATOM 1510 N N . SER A 1 188 ? 27.086 -4.837 -24.835 1.00 74.19 188 SER A N 1
ATOM 1511 C CA . SER A 1 188 ? 27.179 -4.869 -26.292 1.00 74.19 188 SER A CA 1
ATOM 1512 C C . SER A 1 188 ? 26.067 -4.033 -26.930 1.00 74.19 188 SER A C 1
ATOM 1514 O O . SER A 1 188 ? 24.891 -4.394 -26.886 1.00 74.19 188 SER A O 1
ATOM 1516 N N . GLN A 1 189 ? 26.449 -2.964 -27.632 1.00 70.44 189 GLN A N 1
ATOM 1517 C CA . GLN A 1 189 ? 25.517 -2.125 -28.403 1.00 70.44 189 GLN A CA 1
ATOM 1518 C C . GLN A 1 189 ? 24.766 -2.909 -29.496 1.00 70.44 189 GLN A C 1
ATOM 1520 O O . GLN A 1 189 ? 23.687 -2.498 -29.926 1.00 70.44 189 GLN A O 1
ATOM 1525 N N . ILE A 1 190 ? 25.331 -4.033 -29.952 1.00 76.38 190 ILE A N 1
ATOM 1526 C CA . ILE A 1 190 ? 24.749 -4.914 -30.965 1.00 76.38 190 ILE A CA 1
ATOM 1527 C C . ILE A 1 190 ? 23.880 -5.958 -30.266 1.00 76.38 190 ILE A C 1
ATOM 1529 O O . ILE A 1 190 ? 24.388 -6.898 -29.664 1.00 76.38 190 ILE A O 1
ATOM 1533 N N . VAL A 1 191 ? 22.564 -5.789 -30.368 1.00 75.94 191 VAL A N 1
ATOM 1534 C CA . VAL A 1 191 ? 21.580 -6.675 -29.719 1.00 75.94 191 VAL A CA 1
ATOM 1535 C C . VAL A 1 191 ? 21.062 -7.734 -30.693 1.00 75.94 191 VAL A C 1
ATOM 1537 O O . VAL A 1 191 ? 20.705 -8.842 -30.306 1.00 75.94 191 VAL A O 1
ATOM 1540 N N . TRP A 1 192 ? 21.024 -7.404 -31.984 1.00 77.38 192 TRP A N 1
ATOM 1541 C CA . TRP A 1 192 ? 20.430 -8.252 -33.011 1.00 77.38 192 TRP A CA 1
ATOM 1542 C C . TRP A 1 192 ? 21.499 -8.979 -33.823 1.00 77.38 192 TRP A C 1
ATOM 1544 O O . TRP A 1 192 ? 22.514 -8.386 -34.186 1.00 77.38 192 TRP A O 1
ATOM 1554 N N . SER A 1 193 ? 21.217 -10.223 -34.223 1.00 76.00 193 SER A N 1
ATOM 1555 C CA . SER A 1 193 ? 22.103 -11.042 -35.073 1.00 76.00 193 SER A CA 1
ATOM 1556 C C . SER A 1 193 ? 22.494 -10.374 -36.400 1.00 76.00 193 SER A C 1
ATOM 1558 O O . SER A 1 193 ? 23.511 -10.720 -36.987 1.00 76.00 193 SER A O 1
ATOM 1560 N N . GLY A 1 194 ? 21.717 -9.387 -36.858 1.00 80.19 194 GLY A N 1
ATOM 1561 C CA . GLY A 1 194 ? 22.006 -8.571 -38.040 1.00 80.19 194 GLY A CA 1
ATOM 1562 C C . GLY A 1 194 ? 22.879 -7.332 -37.796 1.00 80.19 194 GLY A C 1
ATOM 1563 O O . GLY A 1 194 ? 22.859 -6.438 -38.633 1.00 80.19 194 GLY A O 1
ATOM 1564 N N . GLY A 1 195 ? 23.565 -7.209 -36.654 1.00 78.62 195 GLY A N 1
ATOM 1565 C CA . GLY A 1 195 ? 24.457 -6.071 -36.373 1.00 78.62 195 GLY A CA 1
ATOM 1566 C C . GLY A 1 195 ? 23.747 -4.774 -35.959 1.00 78.62 195 GLY A C 1
ATOM 1567 O O . GLY A 1 195 ? 24.386 -3.733 -35.836 1.00 78.62 195 GLY A O 1
ATOM 1568 N N . ARG A 1 196 ? 22.423 -4.810 -35.757 1.00 78.19 196 ARG A N 1
ATOM 1569 C CA . ARG A 1 196 ? 21.617 -3.623 -35.433 1.00 78.19 196 ARG A CA 1
ATOM 1570 C C . ARG A 1 196 ? 21.709 -3.264 -33.949 1.00 78.19 196 ARG A C 1
ATOM 1572 O O . ARG A 1 196 ? 21.691 -4.148 -33.087 1.00 78.19 196 ARG A O 1
ATOM 1579 N N . THR A 1 197 ? 21.741 -1.964 -33.667 1.00 79.94 197 THR A N 1
ATOM 1580 C CA . THR A 1 197 ? 21.735 -1.416 -32.307 1.00 79.94 197 THR A CA 1
ATOM 1581 C C . THR A 1 197 ? 20.308 -1.161 -31.816 1.00 79.94 197 THR A C 1
ATOM 1583 O O . THR A 1 197 ? 19.411 -0.856 -32.601 1.00 79.94 197 THR A O 1
ATOM 1586 N N . GLY A 1 198 ? 20.070 -1.338 -30.513 1.00 72.50 198 GLY A N 1
ATOM 1587 C CA . GLY A 1 198 ? 18.743 -1.163 -29.899 1.00 72.50 198 GLY A CA 1
ATOM 1588 C C . GLY A 1 198 ? 18.417 0.276 -29.473 1.00 72.50 198 GLY A C 1
ATOM 1589 O O . GLY A 1 198 ? 17.251 0.615 -29.274 1.00 72.50 198 GLY A O 1
ATOM 1590 N N . GLY A 1 199 ? 19.434 1.136 -29.349 1.00 82.00 199 GLY A N 1
ATOM 1591 C CA . GLY A 1 199 ? 19.292 2.473 -28.764 1.00 82.00 199 GLY A CA 1
ATOM 1592 C C . GLY A 1 199 ? 18.939 2.439 -27.269 1.00 82.00 199 GLY A C 1
ATOM 1593 O O . GLY A 1 199 ? 18.868 1.377 -26.651 1.00 82.00 199 GLY A O 1
ATOM 1594 N N . TRP A 1 200 ? 18.696 3.610 -26.671 1.00 80.31 200 TRP A N 1
ATOM 1595 C CA . TRP A 1 200 ? 18.415 3.716 -25.230 1.00 80.31 200 TRP A CA 1
ATOM 1596 C C . TRP A 1 200 ? 17.025 3.193 -24.837 1.00 80.31 200 TRP A C 1
ATOM 1598 O O . TRP A 1 200 ? 16.828 2.774 -23.704 1.00 80.31 200 TRP A O 1
ATOM 1608 N N . LEU A 1 201 ? 16.057 3.165 -25.759 1.00 83.00 201 LEU A N 1
ATOM 1609 C CA . LEU A 1 201 ? 14.724 2.608 -25.485 1.00 83.00 201 LEU A CA 1
ATOM 1610 C C . LEU A 1 201 ? 14.775 1.096 -25.225 1.00 83.00 201 LEU A C 1
ATOM 1612 O O . LEU A 1 201 ? 13.979 0.579 -24.446 1.00 83.00 201 LEU A O 1
ATOM 1616 N N . MET A 1 202 ? 15.754 0.392 -25.804 1.00 82.50 202 MET A N 1
ATOM 1617 C CA . MET A 1 202 ? 15.981 -1.026 -25.513 1.00 82.50 202 MET A CA 1
ATOM 1618 C C . MET A 1 202 ? 16.373 -1.250 -24.044 1.00 82.50 202 MET A C 1
ATOM 1620 O O . MET A 1 202 ? 15.970 -2.249 -23.455 1.00 82.50 202 MET A O 1
ATOM 1624 N N . LEU A 1 203 ? 17.098 -0.301 -23.437 1.00 83.62 203 LEU A N 1
ATOM 1625 C CA . LEU A 1 203 ? 17.432 -0.319 -22.007 1.00 83.62 203 LEU A CA 1
ATOM 1626 C C . LEU A 1 203 ? 16.181 -0.174 -21.135 1.00 83.62 203 LEU A C 1
ATOM 1628 O O . LEU A 1 203 ? 16.036 -0.868 -20.131 1.00 83.62 203 LEU A O 1
ATOM 1632 N N . GLY A 1 204 ? 15.255 0.699 -21.533 1.00 83.19 204 GLY A N 1
ATOM 1633 C CA . GLY A 1 204 ? 13.956 0.814 -20.874 1.00 83.19 204 GLY A CA 1
ATOM 1634 C C . GLY A 1 204 ? 13.131 -0.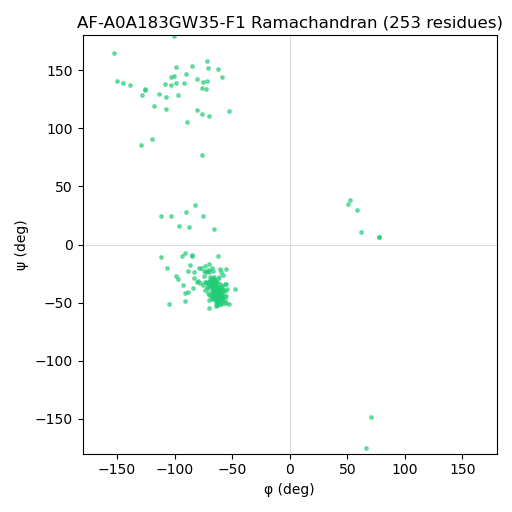456 -21.009 1.00 83.19 204 GLY A C 1
ATOM 1635 O O . GLY A 1 204 ? 12.596 -0.952 -20.023 1.00 83.19 204 GLY A O 1
ATOM 1636 N N . ASN A 1 205 ? 13.079 -1.033 -22.207 1.00 82.38 205 ASN A N 1
ATOM 1637 C CA . ASN A 1 205 ? 12.326 -2.256 -22.461 1.00 82.38 205 ASN A CA 1
ATOM 1638 C C . ASN A 1 205 ? 12.884 -3.455 -21.677 1.00 82.38 205 ASN A C 1
ATOM 1640 O O . ASN A 1 205 ? 12.101 -4.216 -21.109 1.00 82.38 205 ASN A O 1
ATOM 1644 N N . SER A 1 206 ? 14.208 -3.610 -21.566 1.00 81.00 206 SER A N 1
ATOM 1645 C CA . SER A 1 206 ? 14.804 -4.685 -20.764 1.00 81.00 206 SER A CA 1
ATOM 1646 C C . SER A 1 206 ? 14.474 -4.525 -19.276 1.00 81.00 206 SER A C 1
ATOM 1648 O O . SER A 1 206 ? 13.932 -5.457 -18.675 1.00 81.00 206 SER A O 1
ATOM 1650 N N . ALA A 1 207 ? 14.649 -3.328 -18.707 1.00 82.00 207 ALA A N 1
ATOM 1651 C CA . ALA A 1 207 ? 14.271 -3.044 -17.321 1.00 82.00 207 ALA A CA 1
ATOM 1652 C C . ALA A 1 207 ? 12.769 -3.267 -17.069 1.00 82.00 207 ALA A C 1
ATOM 1654 O O . ALA A 1 207 ? 12.376 -3.855 -16.057 1.00 82.00 207 ALA A O 1
ATOM 1655 N N . TYR A 1 208 ? 11.923 -2.855 -18.017 1.00 80.50 208 TYR A N 1
ATOM 1656 C CA . TYR A 1 208 ? 10.470 -2.979 -17.928 1.00 80.50 208 TYR A CA 1
ATOM 1657 C C . TYR A 1 208 ? 9.985 -4.432 -17.979 1.00 80.50 208 TYR A C 1
ATOM 1659 O O . TYR A 1 208 ? 8.951 -4.742 -17.403 1.00 80.50 208 TYR A O 1
ATOM 1667 N N . THR A 1 209 ? 10.701 -5.348 -18.634 1.00 77.69 209 THR A N 1
ATOM 1668 C CA . THR A 1 209 ? 10.307 -6.773 -18.657 1.00 77.69 209 THR A CA 1
ATOM 1669 C C . THR A 1 209 ? 10.599 -7.491 -17.337 1.00 77.69 209 THR A C 1
ATOM 1671 O O . THR A 1 209 ? 9.819 -8.339 -16.903 1.00 77.69 209 THR A O 1
ATOM 1674 N N . VAL A 1 210 ? 11.688 -7.121 -16.659 1.00 75.06 210 VAL A N 1
ATOM 1675 C CA . VAL A 1 210 ? 12.115 -7.732 -15.387 1.00 75.06 210 VAL A CA 1
ATOM 1676 C C . VAL A 1 210 ? 11.379 -7.120 -14.190 1.00 75.06 210 VAL A C 1
ATOM 1678 O O . VAL A 1 210 ? 11.148 -7.768 -13.171 1.00 75.06 210 VAL A O 1
ATOM 1681 N N . PHE A 1 211 ? 10.963 -5.863 -14.285 1.00 77.75 211 PHE A N 1
ATOM 1682 C CA . PHE A 1 211 ? 10.357 -5.165 -13.157 1.00 77.75 211 PHE A CA 1
ATOM 1683 C C . PHE A 1 211 ? 8.996 -5.735 -12.679 1.00 77.75 211 PHE A C 1
ATOM 1685 O O . PHE A 1 211 ? 8.812 -5.891 -11.463 1.00 77.75 211 PHE A O 1
ATOM 1692 N N . PRO A 1 212 ? 8.041 -6.105 -13.559 1.00 71.12 212 PRO A N 1
ATOM 1693 C CA . PRO A 1 212 ? 6.789 -6.738 -13.162 1.00 71.12 212 PRO A CA 1
ATOM 1694 C C . PRO A 1 212 ? 6.996 -8.074 -12.451 1.00 71.12 212 PRO A C 1
ATOM 1696 O O . PRO A 1 212 ? 6.306 -8.340 -11.471 1.00 71.12 212 PRO A O 1
ATOM 1699 N N . THR A 1 213 ? 7.957 -8.901 -12.878 1.00 69.56 213 THR A N 1
ATOM 1700 C CA . THR A 1 213 ? 8.224 -10.196 -12.224 1.00 69.56 213 THR A CA 1
ATOM 1701 C C . THR A 1 213 ? 8.751 -10.011 -10.811 1.00 69.56 213 THR A C 1
ATOM 1703 O O . THR A 1 213 ? 8.259 -10.660 -9.887 1.00 69.56 213 THR A O 1
ATOM 1706 N N . LEU A 1 214 ? 9.682 -9.072 -10.620 1.00 71.44 214 LEU A N 1
ATOM 1707 C CA . LEU A 1 214 ? 10.221 -8.740 -9.305 1.00 71.44 214 LEU A CA 1
ATOM 1708 C C . LEU A 1 214 ? 9.136 -8.164 -8.384 1.00 71.44 214 LEU A C 1
ATOM 1710 O O . LEU A 1 214 ? 8.992 -8.597 -7.241 1.00 71.44 214 LEU A O 1
ATOM 1714 N N . SER A 1 215 ? 8.329 -7.231 -8.892 1.00 73.50 215 SER A N 1
ATOM 1715 C CA . SER A 1 215 ? 7.241 -6.610 -8.127 1.00 73.50 215 SER A CA 1
ATOM 1716 C C . SER A 1 215 ? 6.202 -7.645 -7.694 1.00 73.50 215 SER A C 1
ATOM 1718 O O . SER A 1 215 ? 5.839 -7.718 -6.523 1.00 73.50 215 SER A O 1
ATOM 1720 N N . LEU A 1 216 ? 5.775 -8.518 -8.606 1.00 68.56 216 LEU A N 1
ATOM 1721 C CA . LEU A 1 216 ? 4.805 -9.571 -8.309 1.00 68.56 216 LEU A CA 1
ATOM 1722 C C . LEU A 1 216 ? 5.354 -10.622 -7.344 1.00 68.56 216 LEU A C 1
ATOM 1724 O O . LEU A 1 216 ? 4.597 -11.106 -6.505 1.00 68.56 216 LEU A O 1
ATOM 1728 N N . ARG A 1 217 ? 6.652 -10.950 -7.411 1.00 71.12 217 ARG A N 1
ATOM 1729 C CA . ARG A 1 217 ? 7.284 -11.864 -6.451 1.00 71.12 217 ARG A CA 1
ATOM 1730 C C . ARG A 1 217 ? 7.242 -11.300 -5.034 1.00 71.12 217 ARG A C 1
ATOM 1732 O O . ARG A 1 217 ? 6.849 -12.008 -4.116 1.00 71.12 217 ARG A O 1
ATOM 1739 N N . ILE A 1 218 ? 7.550 -10.015 -4.883 1.00 69.81 218 ILE A N 1
ATOM 1740 C CA . ILE A 1 218 ? 7.494 -9.307 -3.598 1.00 69.81 218 ILE A CA 1
ATOM 1741 C C . ILE A 1 218 ? 6.051 -9.212 -3.081 1.00 69.81 218 ILE A C 1
ATOM 1743 O O . ILE A 1 218 ? 5.802 -9.421 -1.895 1.00 69.81 218 ILE A O 1
ATOM 1747 N N . GLY A 1 219 ? 5.081 -8.952 -3.965 1.00 67.31 219 GLY A N 1
ATOM 1748 C CA . GLY A 1 219 ? 3.655 -9.010 -3.620 1.00 67.31 219 GLY A CA 1
ATOM 1749 C C . GLY A 1 219 ? 3.208 -10.413 -3.187 1.00 67.31 219 GLY A C 1
ATOM 1750 O O . GLY A 1 219 ? 2.453 -10.561 -2.229 1.00 67.31 219 GLY A O 1
ATOM 1751 N N . GLY A 1 220 ? 3.729 -11.447 -3.846 1.00 63.06 220 GLY A N 1
ATOM 1752 C CA . GLY A 1 220 ? 3.500 -12.848 -3.513 1.00 63.06 220 GLY A CA 1
ATOM 1753 C C . GLY A 1 220 ? 4.072 -13.253 -2.155 1.00 63.06 220 GLY A C 1
ATOM 1754 O O . GLY A 1 220 ? 3.388 -13.925 -1.382 1.00 63.06 220 GLY A O 1
ATOM 1755 N N . ASP A 1 221 ? 5.289 -12.809 -1.843 1.00 65.50 221 ASP A N 1
ATOM 1756 C CA . ASP A 1 221 ? 5.936 -13.043 -0.549 1.00 65.50 221 ASP A CA 1
ATOM 1757 C C . ASP A 1 221 ? 5.193 -12.309 0.586 1.00 65.50 221 ASP A C 1
ATOM 1759 O O . ASP A 1 221 ? 5.073 -12.841 1.688 1.00 65.50 221 ASP A O 1
ATOM 1763 N N . MET A 1 222 ? 4.585 -11.143 0.315 1.00 63.66 222 MET A N 1
ATOM 1764 C CA . MET A 1 222 ? 3.732 -10.433 1.283 1.00 63.66 222 MET A CA 1
ATOM 1765 C C . MET A 1 222 ? 2.423 -11.157 1.632 1.00 63.66 222 MET A C 1
ATOM 1767 O O . MET A 1 222 ? 1.916 -10.991 2.745 1.00 63.66 222 MET A O 1
ATOM 1771 N N . ALA A 1 223 ? 1.872 -11.946 0.710 1.00 57.09 223 ALA A N 1
ATOM 1772 C CA . ALA A 1 223 ? 0.679 -12.759 0.958 1.00 57.09 223 ALA A CA 1
ATOM 1773 C C . ALA A 1 223 ? 0.990 -14.196 1.393 1.00 57.09 223 ALA A C 1
ATOM 1775 O O . ALA A 1 223 ? 0.077 -14.936 1.739 1.00 57.09 223 ALA A O 1
ATOM 1776 N N . GLY A 1 224 ? 2.249 -14.642 1.308 1.00 56.34 224 GLY A N 1
ATOM 1777 C CA . GLY A 1 224 ? 2.567 -16.075 1.351 1.00 56.34 224 GLY A CA 1
ATOM 1778 C C . GLY A 1 224 ? 1.946 -16.868 0.186 1.00 56.34 224 GLY A C 1
ATOM 1779 O O . GLY A 1 224 ? 1.970 -18.094 0.187 1.00 56.34 224 GLY A O 1
ATOM 1780 N N . MET A 1 225 ? 1.401 -16.173 -0.821 1.00 50.28 225 MET A N 1
ATOM 1781 C CA . MET A 1 225 ? 0.686 -16.724 -1.978 1.00 50.28 225 MET A CA 1
ATOM 1782 C C . MET A 1 225 ? 1.460 -16.519 -3.285 1.00 50.28 225 MET A C 1
ATOM 1784 O O . MET A 1 225 ? 0.865 -16.511 -4.366 1.00 50.28 225 MET A O 1
ATOM 1788 N N . ALA A 1 226 ? 2.789 -16.377 -3.213 1.00 50.56 226 ALA A N 1
ATOM 1789 C CA . ALA A 1 226 ? 3.655 -16.257 -4.388 1.00 50.56 226 ALA A CA 1
ATOM 1790 C C . ALA A 1 226 ? 3.337 -17.322 -5.447 1.00 50.56 226 ALA A C 1
ATOM 1792 O O . ALA A 1 226 ? 3.264 -17.003 -6.630 1.00 50.56 226 ALA A O 1
ATOM 1793 N N . TRP A 1 227 ? 3.026 -18.545 -5.006 1.00 45.19 227 TRP A N 1
ATOM 1794 C CA . TRP A 1 227 ? 2.674 -19.666 -5.874 1.00 45.19 227 TRP A CA 1
ATOM 1795 C C . TRP A 1 227 ? 1.384 -19.455 -6.681 1.00 45.19 227 TRP A C 1
ATOM 1797 O O . TRP A 1 227 ? 1.332 -19.816 -7.854 1.00 45.19 227 TRP A O 1
ATOM 1807 N N . ILE A 1 228 ? 0.350 -18.840 -6.099 1.00 50.59 228 ILE A N 1
ATOM 1808 C CA . ILE A 1 228 ? -0.955 -18.636 -6.754 1.00 50.59 228 ILE A CA 1
ATOM 1809 C C . ILE A 1 228 ? -0.850 -17.545 -7.826 1.00 50.59 228 ILE A C 1
ATOM 1811 O O . ILE A 1 228 ? -1.394 -17.693 -8.920 1.00 50.59 228 ILE A O 1
ATOM 1815 N N . MET A 1 229 ? -0.094 -16.478 -7.552 1.00 51.91 229 MET A N 1
ATOM 1816 C CA . MET A 1 229 ? 0.138 -15.411 -8.529 1.00 51.91 229 MET A CA 1
ATOM 1817 C C . MET A 1 229 ? 1.000 -15.885 -9.710 1.00 51.91 229 MET A C 1
ATOM 1819 O O . MET A 1 229 ? 0.637 -15.619 -10.858 1.00 51.91 229 MET A O 1
ATOM 1823 N N . THR A 1 230 ? 2.079 -16.642 -9.461 1.00 50.62 230 THR A N 1
ATOM 1824 C CA . THR A 1 230 ? 2.960 -17.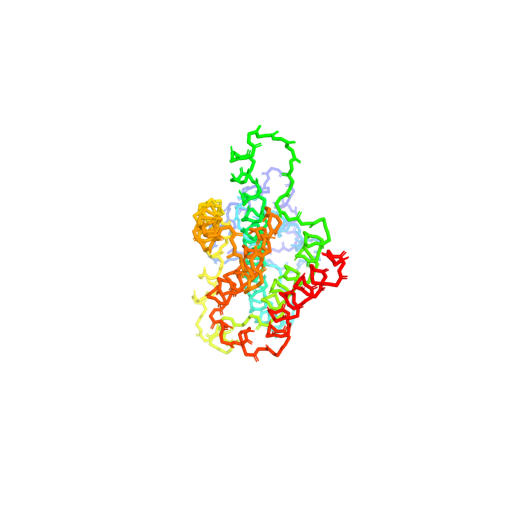179 -10.522 1.00 50.62 230 THR A CA 1
ATOM 1825 C C . THR A 1 230 ? 2.344 -18.332 -11.317 1.00 50.62 230 THR A C 1
ATOM 1827 O O . THR A 1 230 ? 2.800 -18.625 -12.420 1.00 50.62 230 THR A O 1
ATOM 1830 N N . SER A 1 231 ? 1.304 -18.985 -10.788 1.00 51.12 231 SER A N 1
ATOM 1831 C CA . SER A 1 231 ? 0.563 -20.048 -11.489 1.00 51.12 231 SER A CA 1
ATOM 1832 C C . SER A 1 231 ? -0.533 -19.513 -12.416 1.00 51.12 231 SER A C 1
ATOM 1834 O O . SER A 1 231 ? -1.121 -20.276 -13.180 1.00 51.12 231 SER A O 1
ATOM 1836 N N . SER A 1 232 ? -0.842 -18.212 -12.363 1.00 52.12 232 SER A N 1
ATOM 1837 C CA . SER A 1 232 ? -1.893 -17.633 -13.202 1.00 52.12 232 SER A CA 1
ATOM 1838 C C . SER A 1 232 ? -1.452 -17.534 -14.669 1.00 52.12 232 SER A C 1
ATOM 1840 O O . SER A 1 232 ? -0.356 -17.078 -14.984 1.00 52.12 232 SER A O 1
ATOM 1842 N N . TRP A 1 233 ? -2.306 -17.948 -15.607 1.00 44.94 233 TRP A N 1
ATOM 1843 C CA . TRP A 1 233 ? -1.953 -17.943 -17.036 1.00 44.94 233 TRP A CA 1
ATOM 1844 C C . TRP A 1 233 ? -1.793 -16.517 -17.603 1.00 44.94 233 TRP A C 1
ATOM 1846 O O . TRP A 1 233 ? -0.956 -16.272 -18.467 1.00 44.94 233 TRP A O 1
ATOM 1856 N N . LEU A 1 234 ? -2.545 -15.557 -17.052 1.00 48.97 234 LEU A N 1
ATOM 1857 C CA . LEU A 1 234 ? -2.463 -14.132 -17.386 1.00 48.97 234 LEU A CA 1
ATOM 1858 C C . LEU A 1 234 ? -1.109 -13.523 -17.002 1.00 48.97 234 LEU A C 1
ATOM 1860 O O . LEU A 1 234 ? -0.649 -12.617 -17.689 1.00 48.97 234 LEU A O 1
ATOM 1864 N N . PHE A 1 235 ? -0.456 -14.028 -15.949 1.00 53.47 235 PHE A N 1
ATOM 1865 C CA . PHE A 1 235 ? 0.897 -13.615 -15.571 1.00 53.47 235 PHE A CA 1
ATOM 1866 C C . PHE A 1 235 ? 1.898 -13.941 -16.681 1.00 53.47 235 PHE A C 1
ATOM 1868 O O . PHE A 1 235 ? 2.620 -13.056 -17.134 1.00 53.47 235 PHE A O 1
ATOM 1875 N N . TRP A 1 236 ? 1.884 -15.181 -17.174 1.00 57.97 236 TRP A N 1
ATOM 1876 C CA . TRP A 1 236 ? 2.748 -15.602 -18.277 1.00 57.97 236 TRP A CA 1
ATOM 1877 C C . TRP A 1 236 ? 2.393 -14.897 -19.582 1.00 57.97 236 TRP A C 1
ATOM 1879 O O . TRP A 1 236 ? 3.287 -14.496 -20.323 1.00 57.97 236 TRP A O 1
ATOM 1889 N N . LEU A 1 237 ? 1.102 -14.670 -19.834 1.00 58.94 237 LEU A N 1
ATOM 1890 C CA . LEU A 1 237 ? 0.666 -13.935 -21.011 1.00 58.94 237 LEU A CA 1
ATOM 1891 C C . LEU A 1 237 ? 1.169 -12.496 -20.979 1.00 58.94 237 LEU A C 1
ATOM 1893 O O . LEU A 1 237 ? 1.719 -12.042 -21.962 1.00 58.94 237 LEU A O 1
ATOM 1897 N N . ALA A 1 238 ? 1.064 -11.793 -19.858 1.00 55.56 238 ALA A N 1
ATOM 1898 C CA . ALA A 1 238 ? 1.505 -10.409 -19.747 1.00 55.56 238 ALA A CA 1
ATOM 1899 C C . ALA A 1 238 ? 3.047 -10.274 -19.761 1.00 55.56 238 ALA A C 1
ATOM 1901 O O . ALA A 1 238 ? 3.585 -9.327 -20.336 1.00 55.56 238 ALA A O 1
ATOM 1902 N N . LEU A 1 239 ? 3.751 -11.264 -19.199 1.00 56.72 239 LEU A N 1
ATOM 1903 C CA . LEU A 1 239 ? 5.213 -11.385 -19.206 1.00 56.72 239 LEU A CA 1
ATOM 1904 C C . LEU A 1 239 ? 5.783 -11.640 -20.600 1.00 56.72 239 LEU A C 1
ATOM 1906 O O . LEU A 1 239 ? 6.858 -11.141 -20.903 1.00 56.72 239 LEU A O 1
ATOM 1910 N N . VAL A 1 240 ? 5.080 -12.401 -21.440 1.00 59.91 240 VAL A N 1
ATOM 1911 C CA . VAL A 1 240 ? 5.509 -12.727 -22.810 1.00 59.91 240 VAL A CA 1
ATOM 1912 C C . VAL A 1 240 ? 4.973 -11.706 -23.814 1.00 59.91 240 VAL A C 1
ATOM 1914 O O . VAL A 1 240 ? 5.700 -11.256 -24.693 1.00 59.91 240 VAL A O 1
ATOM 1917 N N . PHE A 1 241 ? 3.719 -11.281 -23.666 1.00 65.06 241 PHE A N 1
ATOM 1918 C CA . PHE A 1 241 ? 3.036 -10.384 -24.596 1.00 65.06 241 PHE A CA 1
ATOM 1919 C C . PHE A 1 241 ? 3.707 -9.021 -24.689 1.00 65.06 241 PHE A C 1
ATOM 1921 O O . PHE A 1 241 ? 3.791 -8.483 -25.782 1.00 65.06 241 PHE A O 1
ATOM 1928 N N . ILE A 1 242 ? 4.213 -8.465 -23.587 1.00 58.34 242 ILE A N 1
ATOM 1929 C CA . ILE A 1 242 ? 4.863 -7.151 -23.614 1.00 58.34 242 ILE A CA 1
ATOM 1930 C C . ILE A 1 242 ? 6.203 -7.170 -24.338 1.00 58.34 242 ILE A C 1
ATOM 1932 O O . ILE A 1 242 ? 6.330 -6.388 -25.274 1.00 58.34 242 ILE A O 1
ATOM 1936 N N . PRO A 1 243 ? 7.177 -8.032 -23.988 1.00 58.19 243 PRO A N 1
ATOM 1937 C CA . PRO A 1 243 ? 8.399 -8.139 -24.770 1.00 58.19 243 PRO A CA 1
ATOM 1938 C C . PRO A 1 243 ? 8.098 -8.512 -26.219 1.00 58.19 243 PRO A C 1
ATOM 1940 O O . PRO A 1 243 ? 8.703 -7.942 -27.114 1.00 58.19 243 PRO A O 1
ATOM 1943 N N . CYS A 1 244 ? 7.128 -9.391 -26.492 1.00 66.50 244 CYS A N 1
ATOM 1944 C CA . CYS A 1 244 ? 6.734 -9.680 -27.870 1.00 66.50 244 CYS A CA 1
ATOM 1945 C C . CYS A 1 244 ? 6.146 -8.453 -28.579 1.00 66.50 244 CYS A C 1
ATOM 1947 O O . CYS A 1 244 ? 6.530 -8.186 -29.708 1.00 66.50 244 CYS A O 1
ATOM 1949 N N . ALA A 1 245 ? 5.264 -7.681 -27.948 1.00 67.00 245 ALA A N 1
ATOM 1950 C CA . ALA A 1 245 ? 4.658 -6.494 -28.544 1.00 67.00 245 ALA A CA 1
ATOM 1951 C C . ALA A 1 245 ? 5.682 -5.373 -28.755 1.00 67.00 245 ALA A C 1
ATOM 1953 O O . ALA A 1 245 ? 5.667 -4.744 -29.809 1.00 67.00 245 ALA A O 1
ATOM 1954 N N . THR A 1 246 ? 6.600 -5.151 -27.809 1.00 61.47 246 THR A N 1
ATOM 1955 C CA . THR A 1 246 ? 7.671 -4.153 -27.946 1.00 61.47 246 THR A CA 1
ATOM 1956 C C . THR A 1 246 ? 8.711 -4.582 -28.977 1.00 61.47 246 THR A C 1
ATOM 1958 O O . THR A 1 246 ? 9.088 -3.769 -29.815 1.00 61.47 246 THR A O 1
ATOM 1961 N N . LEU A 1 247 ? 9.110 -5.860 -29.003 1.00 64.06 247 LEU A N 1
ATOM 1962 C CA . LEU A 1 247 ? 10.017 -6.405 -30.021 1.00 64.06 247 LEU A CA 1
ATOM 1963 C C . LEU A 1 247 ? 9.373 -6.402 -31.414 1.00 64.06 247 LEU A C 1
ATOM 1965 O O . LEU A 1 247 ? 10.051 -6.082 -32.383 1.00 64.06 247 LEU A O 1
ATOM 1969 N N . ILE A 1 248 ? 8.079 -6.724 -31.537 1.00 69.31 248 ILE A N 1
ATOM 1970 C CA . ILE A 1 248 ? 7.337 -6.651 -32.807 1.00 69.31 248 ILE A CA 1
ATOM 1971 C C . ILE A 1 248 ? 7.218 -5.196 -33.263 1.00 69.31 248 ILE A C 1
ATOM 1973 O O . ILE A 1 248 ? 7.459 -4.919 -34.433 1.00 69.31 248 ILE A O 1
ATOM 1977 N N . TRP A 1 249 ? 6.899 -4.264 -32.363 1.00 59.09 249 TRP A N 1
ATOM 1978 C CA . TRP A 1 249 ? 6.853 -2.836 -32.675 1.00 59.09 249 TRP A CA 1
ATOM 1979 C C . TRP A 1 249 ? 8.214 -2.330 -33.178 1.00 59.09 249 TRP A C 1
ATOM 1981 O O . TRP A 1 249 ? 8.288 -1.744 -34.258 1.00 59.09 249 TRP A O 1
ATOM 1991 N N . ASP A 1 250 ? 9.305 -2.648 -32.474 1.00 59.47 250 ASP A N 1
ATOM 1992 C CA . ASP A 1 250 ? 10.665 -2.291 -32.897 1.00 59.47 250 ASP A CA 1
ATOM 1993 C C . ASP A 1 250 ? 11.088 -2.989 -34.207 1.00 59.47 250 ASP A C 1
ATOM 1995 O O . ASP A 1 250 ? 11.808 -2.396 -35.008 1.00 59.47 250 ASP A O 1
ATOM 1999 N N . LEU A 1 251 ? 10.639 -4.219 -34.479 1.00 60.28 251 LEU A N 1
ATOM 2000 C CA . LEU A 1 251 ? 10.978 -4.954 -35.708 1.00 60.28 251 LEU A CA 1
ATOM 2001 C C . LEU A 1 251 ? 10.157 -4.532 -36.935 1.00 60.28 251 LEU A C 1
ATOM 2003 O O . LEU A 1 251 ? 10.661 -4.632 -38.056 1.00 60.28 251 LEU A O 1
ATOM 2007 N N . VAL A 1 252 ? 8.904 -4.111 -36.742 1.00 65.12 252 VAL A N 1
ATOM 2008 C CA . VAL A 1 252 ? 7.960 -3.789 -37.825 1.00 65.12 252 VAL A CA 1
ATOM 2009 C C . VAL A 1 252 ? 8.005 -2.309 -38.200 1.00 65.12 252 VAL A C 1
ATOM 2011 O O . VAL A 1 252 ? 7.866 -1.999 -39.379 1.00 65.12 252 VAL A O 1
ATOM 2014 N N . ILE A 1 253 ? 8.218 -1.400 -37.240 1.00 54.12 253 ILE A N 1
ATOM 2015 C CA . ILE A 1 253 ? 8.131 0.054 -37.478 1.00 54.12 253 ILE A CA 1
ATOM 2016 C C . ILE A 1 253 ? 9.495 0.719 -37.690 1.00 54.12 253 ILE A C 1
ATOM 2018 O O . ILE A 1 253 ? 9.563 1.706 -38.414 1.00 54.12 253 ILE A O 1
ATOM 2022 N N . LYS A 1 254 ? 10.596 0.181 -37.142 1.00 50.28 254 LYS A N 1
ATOM 2023 C CA . LYS A 1 254 ? 11.966 0.642 -37.474 1.00 50.28 254 LYS A CA 1
ATOM 2024 C C . LYS A 1 254 ? 12.580 -0.122 -38.656 1.00 50.28 254 LYS A C 1
ATOM 2026 O O . LYS A 1 254 ? 13.801 -0.290 -38.721 1.00 50.28 254 LYS A O 1
ATOM 2031 N N . ARG A 1 255 ? 11.741 -0.628 -39.559 1.00 45.03 255 ARG A N 1
ATOM 2032 C CA . ARG A 1 255 ? 12.175 -1.188 -40.839 1.00 45.03 255 ARG A CA 1
ATOM 2033 C C . ARG A 1 255 ? 12.138 -0.125 -41.924 1.00 45.03 255 ARG A C 1
ATOM 2035 O O . ARG A 1 255 ? 11.185 0.679 -41.907 1.00 45.03 255 ARG A O 1
#

Sequence (255 aa):
MVIDGKSLVHALVGECRPYFGELALRCRAVVCCRMSPMQKAEVVEMVRKLGSHVVMAVGDGANDVAMIQVHGAWNHDRSVKVILYSFYKNICLYIIELWFAIFSAWSGQTIFERWTIGLFNVIFTAWPPVVLGLFDRPVEAEQMMRQPTLYHSFQKRSFSLAQFFLWIGMALVHSLSLFFLSYGFLESQIVWSGGRTGGWLMLGNSAYTVFPTLSLRIGGDMAGMAWIMTSSWLFWLALVFIPCATLIWDLVIKR

Organism: Heligmosomoides polygyrus (NCBI:txid6339)

InterPro domains:
  IPR023214 HAD superfamily [G3DSA:3.40.50.1000] (1-71)
  IPR023298 P-type ATPase, transmembrane domain superfamily [SSF81665] (72-254)
  IPR032630 P-type ATPase, C-terminal [PF16212] (68-210)
  IPR036412 HAD-like superfamily [SSF56784] (22-70)

Radius of gyration: 26.98 Å; Cα contacts (8 Å, |Δi|>4): 200; chains: 1; bounding box: 59×40×78 Å

Nearest PDB structures (foldseek):
  7dsi-assembly1_A  TM=8.050E-01  e=3.297E-08  Saccharomyces cerevisiae S288C
  7kyb-assembly1_A  TM=8.028E-01  e=4.328E-08  Saccharomyces cerevisiae S288C
  7drx-assembly1_A  TM=8.290E-01  e=1.539E-07  Saccharomyces cerevisiae S288C
  7kyc-assembly1_A  TM=7.485E-01  e=3.953E-08  Saccharomyces cerevisiae S288C
  7ky9-assembly1_A  TM=7.800E-01  e=4.779E-07  Saccharomyces cerevisiae S288C

pLDDT: mean 75.44, std 12.18, range [44.94, 95.25]

Foldseek 3Di:
DEEEQVRLVVCLDDPNLLVSLVVCVPDPDYHYPPHDPVSLVSNQVSNVVNDVDDGDDDDPPPVVVLVCLQVVLLQQLLVLLLVLLLVLLVLLQVVLQVVVCVVVVVPVDGLEDPVLVVCCVPPLSPVLSVCSNPPQDLDDSVVCVVDVVVSVVSVVPGRDPVSSVVSSVVSNVVSVCLLVVLVVVCPDQQPDPVRDGDPSNSSSLSSSLVSSVVSLCVSCVSRVNSVVSVPDPVNVCVSPVSSVVVVCCCVPVVD

Secondary structure (DSSP, 8-state):
-EEEHHHHHHHH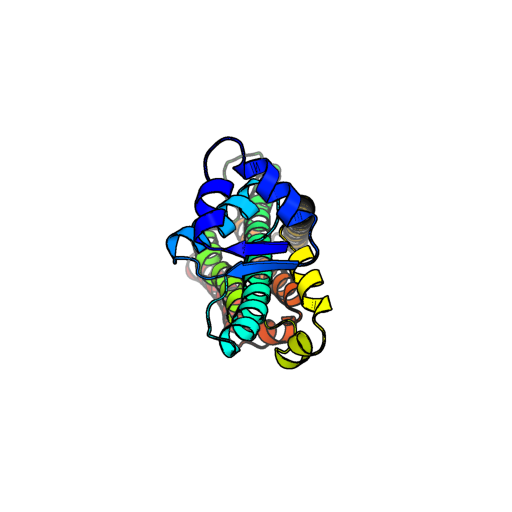STTHHHHHHHHHHHSS--EEES--HHHHHHHHHHHHHHSS-------S-HHHHHHHHHHHHHHHHHHHHHHHHHHHHHHHHHHHHHHHHHHTTT----SS-HHHHHHIIIIITTHHHHHHHHH--SS-HHHHHH-THHHHHHHHT---HHHHHHHHHHHHHHHHHHHHHHHHHT-SSB-STTS-B-HHHHHHHHHHHHHHHHHHHHHHHHHT-HHHHHT-HHHHHHHHHHHHHHHHHHHHH--

Mean predicted aligned error: 13.53 Å